Protein AF-D3VF94-F1 (afdb_monomer_lite)

Organism: Xenorhabdus nematophila (strain ATCC 19061 / DSM 3370 / CCUG 14189 / LMG 1036 / NCIMB 9965 / AN6) (NCBI:txid406817)

Foldseek 3Di:
DADAQDWDWDKDWDQDPVRDIDIGDIDIDHPNDDDDLDDDPPADAFAAEWWKAALCCPPPVDPGGTDAFAEEDELVSFVNQCVCVVRRQQGMKIKAKEDPVDRRGAHAQWKKWKWKGKFAPVDGDIDIADIFGFHNDADPVRITIDMDGDGSVNQAPGAHDDVPGFIKMKMWMWIDDPHDIHIHDIRIYGYDHYDD

Radius of gyration: 20.37 Å; chains: 1; bounding box: 43×54×56 Å

pLDDT: mean 91.66, std 7.82, range [59.12, 98.5]

Secondary structure (DSSP, 8-state):
-PPTTSEEEE--EEE-TTS-EEEPPPEEEE---S---S--TTS---BPPPEEEETTTT-TT-S--EE-TTSEEEHHHHTTGGG-TTSTTEEEEEEEEE-SS-SSSBPTT-EEEEEEEEE-SS-EEEE-PPPEEPPSS--TTS-EEEEEEEEHHHHSS-PPBTTTBSEEEEEEEEEEETTEEEEBPPEEEEEE----

Sequence (196 aa):
MFEYGKLSTFSYLVILLSGTVEVSYSIQLTYMGGVIYEPDPKVKRDYDPCIVYTSLYLNPEVETHYIPQVTTISYDSIKNYLFNTARPNTGLFVVILGSNDSKTNVPLGSKVTLTVYVESENKNFKYSPKPQKMPTTLDNDGYAKAVFHIDYDILVNVKDYPNRGSGNIWFDYEVSIEKEIKYGKIWTGYISTVPE

Structure (mmCIF, N/CA/C/O backbone):
data_AF-D3VF94-F1
#
_entry.id   AF-D3VF94-F1
#
loop_
_atom_site.group_PDB
_atom_site.id
_atom_site.type_symbol
_atom_site.label_atom_id
_atom_site.label_alt_id
_atom_site.label_comp_id
_atom_site.label_asym_id
_atom_site.label_entity_id
_atom_site.label_seq_id
_atom_site.pdbx_PDB_ins_code
_atom_site.Cartn_x
_atom_site.Cartn_y
_atom_site.Cartn_z
_atom_site.occupancy
_atom_site.B_is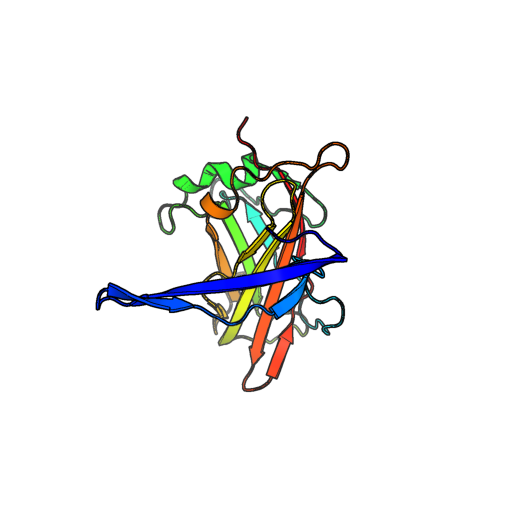o_or_equiv
_atom_site.auth_seq_id
_atom_site.auth_comp_id
_atom_site.auth_asym_id
_atom_site.auth_atom_id
_atom_site.pdbx_PDB_model_num
ATOM 1 N N . MET A 1 1 ? 4.154 -14.791 -25.438 1.00 63.44 1 MET A N 1
ATOM 2 C CA . MET A 1 1 ? 3.470 -13.603 -24.884 1.00 63.44 1 MET A CA 1
ATOM 3 C C . MET A 1 1 ? 2.504 -13.111 -25.951 1.00 63.44 1 MET A C 1
ATOM 5 O O . MET A 1 1 ? 2.905 -13.108 -27.107 1.00 63.44 1 MET A O 1
ATOM 9 N N . PHE A 1 2 ? 1.247 -12.820 -25.612 1.00 82.12 2 PHE A N 1
ATOM 10 C CA . PHE A 1 2 ? 0.234 -12.420 -26.598 1.00 82.12 2 PHE A CA 1
ATOM 11 C C . PHE A 1 2 ? 0.308 -10.924 -26.908 1.00 82.12 2 PHE A C 1
ATOM 13 O O . PHE A 1 2 ? 0.570 -10.126 -26.011 1.00 82.12 2 PHE A O 1
ATOM 20 N N . GLU A 1 3 ? 0.062 -10.547 -28.162 1.00 81.44 3 GLU A N 1
ATOM 21 C CA . GLU A 1 3 ? 0.058 -9.144 -28.588 1.00 81.44 3 GLU A CA 1
ATOM 22 C C . GLU A 1 3 ? -1.296 -8.479 -28.294 1.00 81.44 3 GLU A C 1
ATOM 24 O O . GLU A 1 3 ? -2.354 -9.050 -28.567 1.00 81.44 3 GLU A O 1
ATOM 29 N N . TYR A 1 4 ? -1.261 -7.263 -27.736 1.00 79.56 4 TYR A N 1
ATOM 30 C CA . TYR A 1 4 ? -2.465 -6.497 -27.401 1.00 79.56 4 TYR A CA 1
ATOM 31 C C . TYR A 1 4 ? -3.330 -6.249 -28.640 1.00 79.56 4 TYR A C 1
ATOM 33 O O . TYR A 1 4 ? -2.835 -5.814 -29.681 1.00 79.56 4 TYR A O 1
ATOM 41 N N . GLY A 1 5 ? -4.632 -6.511 -28.519 1.00 78.25 5 GLY A N 1
ATOM 42 C CA . GLY A 1 5 ? -5.615 -6.262 -29.572 1.00 78.25 5 GLY A CA 1
ATOM 43 C C . GLY A 1 5 ? -5.453 -7.150 -30.809 1.00 78.25 5 GLY A C 1
ATOM 44 O O . GLY A 1 5 ? -6.149 -6.932 -31.799 1.00 78.25 5 GLY A O 1
ATOM 45 N N . LYS A 1 6 ? -4.563 -8.152 -30.775 1.00 87.94 6 LYS A N 1
ATOM 46 C CA . LYS A 1 6 ? -4.353 -9.089 -31.881 1.00 87.94 6 LYS A CA 1
ATOM 47 C C . LYS A 1 6 ? -4.869 -10.480 -31.549 1.00 87.94 6 LYS A C 1
ATOM 49 O O . LYS A 1 6 ? -4.640 -11.020 -30.464 1.00 87.94 6 LYS A O 1
ATOM 54 N N . LEU A 1 7 ? -5.548 -11.066 -32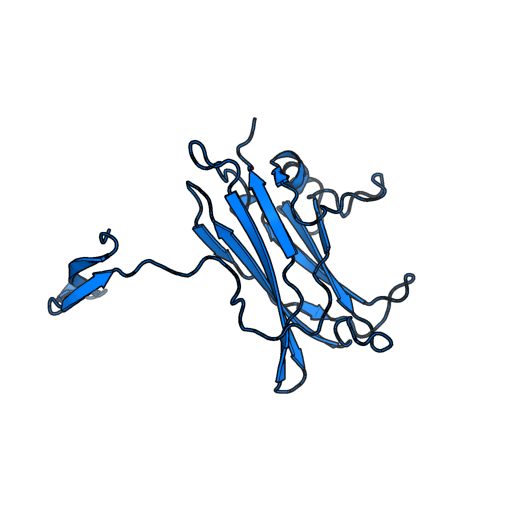.531 1.00 90.31 7 LEU A N 1
ATOM 55 C CA . LEU A 1 7 ? -6.017 -12.442 -32.470 1.00 90.31 7 LEU A CA 1
ATOM 56 C C . LEU A 1 7 ? -4.808 -13.381 -32.394 1.00 90.31 7 LEU A C 1
ATOM 58 O O . LEU A 1 7 ? -3.902 -13.314 -33.221 1.00 90.31 7 LEU A O 1
ATOM 62 N N . SER A 1 8 ? -4.800 -14.247 -31.392 1.00 91.25 8 SER A N 1
ATOM 63 C CA . SER A 1 8 ? -3.743 -15.209 -31.108 1.00 91.25 8 SER A CA 1
ATOM 64 C C . SER A 1 8 ? -4.334 -16.602 -30.925 1.00 91.25 8 SER A C 1
ATOM 66 O O . SER A 1 8 ? -5.479 -16.759 -30.502 1.00 91.25 8 SER A O 1
ATOM 68 N N . THR A 1 9 ? -3.538 -17.629 -31.217 1.00 93.75 9 THR A N 1
ATOM 69 C CA . THR A 1 9 ? -3.905 -19.020 -30.926 1.00 93.75 9 THR A CA 1
ATOM 70 C C . THR A 1 9 ? -3.268 -19.435 -29.607 1.00 93.75 9 THR A C 1
ATOM 72 O O . THR A 1 9 ? -2.058 -19.292 -29.435 1.00 93.75 9 THR A O 1
ATOM 75 N N . PHE A 1 10 ? -4.072 -19.941 -28.676 1.00 89.00 10 PHE A N 1
ATOM 76 C CA . PHE A 1 10 ? -3.611 -20.458 -27.392 1.00 89.00 10 PHE A CA 1
ATOM 77 C C . PHE A 1 10 ? -3.863 -21.955 -27.287 1.00 89.00 10 PHE A C 1
ATOM 79 O O . PHE A 1 10 ? -4.965 -22.431 -27.553 1.00 89.00 10 PHE A O 1
ATOM 86 N N . SER A 1 11 ? -2.842 -22.676 -26.842 1.00 93.00 11 SER A N 1
ATOM 87 C CA . SER A 1 11 ? -2.927 -24.060 -26.394 1.00 93.00 11 SER A CA 1
ATOM 88 C C . SER A 1 11 ? -1.900 -24.290 -25.292 1.00 93.00 11 SER A C 1
ATOM 90 O O . SER A 1 11 ? -0.878 -23.602 -25.237 1.00 93.00 11 SER A O 1
ATOM 92 N N . TYR A 1 12 ? -2.149 -25.273 -24.437 1.00 89.88 12 TYR A N 1
ATOM 93 C CA . TYR A 1 12 ? -1.238 -25.688 -23.378 1.00 89.88 12 TYR A CA 1
ATOM 94 C C . TYR A 1 12 ? -1.080 -27.209 -23.375 1.00 89.88 12 TYR A C 1
ATOM 96 O O . TYR A 1 12 ? -1.918 -27.934 -23.911 1.00 89.88 12 TYR A O 1
ATOM 104 N N . LEU A 1 13 ? 0.003 -27.687 -22.767 1.00 94.94 13 LEU A N 1
ATOM 105 C CA . LEU A 1 13 ? 0.189 -29.099 -22.457 1.00 94.94 13 LEU A CA 1
ATOM 106 C C . LEU A 1 13 ? 0.440 -29.261 -20.960 1.00 94.94 13 LEU A C 1
ATOM 108 O O . LEU A 1 13 ? 1.084 -28.413 -20.340 1.00 94.94 13 LEU A O 1
ATOM 112 N N . VAL A 1 14 ? -0.076 -30.340 -20.387 1.00 90.00 14 VAL A N 1
ATOM 113 C CA . VAL A 1 14 ? 0.120 -30.711 -18.986 1.00 90.00 14 VAL A CA 1
ATOM 114 C C . VAL A 1 14 ? 0.926 -32.000 -18.952 1.00 90.00 14 VAL A C 1
ATOM 116 O O . VAL A 1 14 ? 0.582 -32.963 -19.633 1.00 90.00 14 VAL A O 1
ATOM 119 N N . ILE A 1 15 ? 1.998 -32.013 -18.160 1.00 91.94 15 ILE A N 1
ATOM 120 C CA . ILE A 1 15 ? 2.781 -33.219 -17.884 1.00 91.94 15 ILE A CA 1
ATOM 121 C C . ILE A 1 15 ? 2.403 -33.693 -16.485 1.00 91.94 15 ILE A C 1
ATOM 123 O O . ILE A 1 15 ? 2.663 -33.005 -15.497 1.00 91.94 15 ILE A O 1
ATOM 127 N N . LEU A 1 16 ? 1.761 -34.854 -16.403 1.00 91.88 16 LEU A N 1
ATOM 128 C CA . LEU A 1 16 ? 1.391 -35.476 -15.136 1.00 91.88 16 LEU A CA 1
ATOM 129 C C . LEU A 1 16 ? 2.610 -36.156 -14.502 1.00 91.88 16 LEU A C 1
ATOM 131 O O . LEU A 1 16 ? 3.539 -36.569 -15.194 1.00 91.88 16 LEU A O 1
ATOM 135 N N . LEU A 1 17 ? 2.584 -36.350 -13.179 1.00 87.31 17 LEU A N 1
ATOM 136 C CA . LEU A 1 17 ? 3.640 -37.073 -12.449 1.00 87.31 17 LEU A CA 1
ATOM 137 C C . LEU A 1 17 ? 3.840 -38.514 -12.951 1.00 87.31 17 LEU A C 1
ATOM 139 O O . LEU A 1 17 ? 4.913 -39.083 -12.780 1.00 87.31 17 LEU A O 1
ATOM 143 N N . SER A 1 18 ? 2.826 -39.088 -13.601 1.00 90.75 18 SER A N 1
ATOM 144 C CA . SER A 1 18 ? 2.892 -40.383 -14.284 1.00 90.75 18 SER A CA 1
ATOM 145 C C . SER A 1 18 ? 3.720 -40.369 -15.578 1.00 90.75 18 SER A C 1
ATOM 147 O O . SER A 1 18 ? 3.904 -41.419 -16.185 1.00 90.75 18 SER A O 1
ATOM 149 N N . GLY A 1 19 ? 4.173 -39.200 -16.043 1.00 85.38 19 GLY A N 1
ATOM 150 C CA . GLY A 1 19 ? 4.824 -39.016 -17.343 1.00 85.38 19 GLY A CA 1
ATOM 151 C C . GLY A 1 19 ? 3.851 -38.909 -18.522 1.00 85.38 19 GLY A C 1
ATOM 152 O O . GLY A 1 19 ? 4.283 -38.807 -19.667 1.00 85.38 19 GLY A O 1
ATOM 153 N N . THR A 1 20 ? 2.539 -38.924 -18.271 1.00 94.38 20 THR A N 1
ATOM 154 C CA . THR A 1 20 ? 1.519 -38.699 -19.304 1.00 94.38 20 THR A CA 1
ATOM 155 C C . THR A 1 20 ? 1.499 -37.231 -19.723 1.00 94.38 20 THR A C 1
ATOM 157 O O . THR A 1 20 ? 1.532 -36.344 -18.870 1.00 94.38 20 THR A O 1
ATOM 160 N N . VAL A 1 21 ? 1.420 -36.988 -21.033 1.00 93.19 21 VAL A N 1
ATOM 161 C CA . VAL A 1 21 ? 1.279 -35.649 -21.614 1.00 93.19 21 VAL A CA 1
ATOM 162 C C . VAL A 1 21 ? -0.132 -35.494 -22.164 1.00 93.19 21 VAL A C 1
ATOM 164 O O . VAL A 1 21 ? -0.541 -36.255 -23.039 1.00 93.19 21 VAL A O 1
ATOM 167 N N . GLU A 1 22 ? -0.854 -34.490 -21.682 1.00 94.50 22 GLU A N 1
ATOM 168 C CA . GLU A 1 22 ? -2.165 -34.105 -22.204 1.00 94.50 22 GLU A CA 1
ATOM 169 C C . GLU A 1 22 ? -2.071 -32.745 -22.889 1.00 94.50 22 GLU A C 1
ATOM 171 O O . GLU A 1 22 ? -1.452 -31.822 -22.362 1.00 94.50 22 GLU A O 1
ATOM 176 N N . VAL A 1 23 ? -2.677 -32.615 -24.069 1.00 93.38 23 VAL A N 1
ATOM 177 C CA . VAL A 1 23 ? -2.622 -31.396 -24.886 1.00 93.38 23 VAL A CA 1
ATOM 178 C C . VAL A 1 23 ? -4.020 -30.798 -24.987 1.00 93.38 23 VAL A C 1
ATOM 180 O O . VAL A 1 23 ? -4.986 -31.507 -25.264 1.00 93.38 23 VAL A O 1
ATOM 183 N N . SER A 1 24 ? -4.137 -29.490 -24.768 1.00 93.44 24 SER A N 1
ATOM 184 C CA . SER A 1 24 ? -5.399 -28.775 -24.927 1.00 93.44 24 SER A CA 1
ATOM 185 C C . SER A 1 24 ? -5.762 -28.607 -26.402 1.00 93.44 24 SER A C 1
ATOM 187 O O . SER A 1 24 ? -4.895 -28.511 -27.271 1.00 93.44 24 SER A O 1
ATOM 189 N N . TYR A 1 25 ? -7.052 -28.438 -26.685 1.00 92.00 25 TYR A N 1
ATOM 190 C CA . TYR A 1 25 ? -7.465 -27.869 -27.965 1.00 92.00 25 TYR A CA 1
ATOM 191 C C . TYR A 1 25 ? -6.939 -26.438 -28.108 1.00 92.00 25 TYR A C 1
ATOM 193 O O . TYR A 1 25 ? -6.838 -25.696 -27.124 1.00 92.00 25 TYR A O 1
ATOM 201 N N . SER A 1 26 ? -6.605 -26.058 -29.340 1.00 92.94 26 SER A N 1
ATOM 202 C CA . SER A 1 26 ? -6.260 -24.681 -29.671 1.00 92.94 26 SER A CA 1
ATOM 203 C C . SER A 1 26 ? -7.518 -23.819 -29.682 1.00 92.94 26 SER A C 1
ATOM 205 O O . SER A 1 26 ? -8.471 -24.119 -30.399 1.00 92.94 26 SER A O 1
ATOM 207 N N . ILE A 1 27 ? -7.506 -22.730 -28.919 1.00 93.00 27 ILE A N 1
ATOM 208 C CA . ILE A 1 27 ? -8.562 -21.717 -28.943 1.00 93.00 27 ILE A CA 1
ATOM 209 C C . ILE A 1 27 ? -8.026 -20.411 -29.520 1.00 93.00 27 ILE A C 1
ATOM 211 O O . ILE A 1 27 ? -6.859 -20.061 -29.330 1.00 93.00 27 ILE A O 1
ATOM 215 N N . GLN A 1 28 ? -8.887 -19.682 -30.223 1.00 92.69 28 GLN A N 1
ATOM 216 C CA . GLN A 1 28 ? -8.590 -18.315 -30.628 1.00 92.69 28 GLN A CA 1
ATOM 217 C C . GLN A 1 28 ? -8.954 -17.368 -29.487 1.00 92.69 28 GLN A C 1
ATOM 219 O O . GLN A 1 28 ? -10.068 -17.414 -28.969 1.00 92.69 28 GLN A O 1
ATOM 224 N N . LEU A 1 29 ? -8.018 -16.508 -29.101 1.00 84.38 29 LEU A N 1
ATOM 225 C CA . LEU A 1 29 ? -8.257 -15.437 -28.141 1.00 84.38 29 LEU A CA 1
ATOM 226 C C . LEU A 1 29 ? -7.649 -14.137 -28.650 1.00 84.38 29 LEU A C 1
ATOM 228 O O . LEU A 1 29 ? -6.614 -14.144 -29.309 1.00 84.38 29 LEU A O 1
ATOM 232 N N . THR A 1 30 ? -8.274 -13.013 -28.327 1.00 84.00 30 THR A N 1
ATOM 233 C CA . THR A 1 30 ? -7.658 -11.695 -28.491 1.00 84.00 30 THR A CA 1
ATOM 234 C C . THR A 1 30 ? -7.226 -11.238 -27.114 1.00 84.00 30 THR A C 1
ATOM 236 O O . THR A 1 30 ? -8.054 -11.108 -26.212 1.00 84.00 30 THR A O 1
ATOM 239 N N . TYR A 1 31 ? -5.927 -11.022 -26.928 1.00 76.00 31 TYR A N 1
ATOM 240 C CA . TYR A 1 31 ? -5.432 -10.484 -25.670 1.00 76.00 31 TYR A CA 1
ATOM 241 C C . TYR A 1 31 ? -5.791 -9.001 -25.591 1.00 76.00 31 TYR A C 1
ATOM 243 O O . TYR A 1 31 ? -5.223 -8.171 -26.296 1.00 76.00 31 TYR A O 1
ATOM 251 N N . MET A 1 32 ? -6.756 -8.666 -24.740 1.00 75.50 32 MET A N 1
ATOM 252 C CA . MET A 1 32 ? -7.265 -7.298 -24.580 1.00 75.50 32 MET A CA 1
ATOM 253 C C . MET A 1 32 ? -6.489 -6.489 -23.532 1.00 75.50 32 MET A C 1
ATOM 255 O O . MET A 1 32 ? -6.972 -5.462 -23.065 1.00 75.50 32 MET A O 1
ATOM 259 N N . GLY A 1 33 ? -5.291 -6.946 -23.166 1.00 59.12 33 GLY A N 1
ATOM 260 C CA . GLY A 1 33 ? -4.546 -6.429 -22.023 1.00 59.12 33 GLY A CA 1
ATOM 261 C C . GLY A 1 33 ? -4.728 -7.293 -20.775 1.00 59.12 33 GLY A C 1
ATOM 262 O O . GLY A 1 33 ? -5.629 -8.128 -20.689 1.00 59.12 33 GLY A O 1
ATOM 263 N N . GLY A 1 34 ? -3.786 -7.137 -19.848 1.00 62.06 34 GLY A N 1
ATOM 264 C CA . GLY A 1 34 ? -3.744 -7.847 -18.576 1.00 62.06 34 GLY A CA 1
ATOM 265 C C . GLY A 1 34 ? -4.551 -7.129 -17.498 1.00 62.06 34 GLY A C 1
ATOM 266 O O . GLY A 1 34 ? -5.336 -6.231 -17.785 1.00 62.06 34 GLY A O 1
ATOM 267 N N . VAL A 1 35 ? -4.344 -7.552 -16.250 1.00 62.38 35 VAL A N 1
ATOM 268 C CA . VAL A 1 35 ? -4.913 -6.945 -15.037 1.00 62.38 35 VAL A CA 1
ATOM 269 C C . VAL A 1 35 ? -4.817 -5.416 -15.097 1.00 62.38 35 VAL A C 1
ATOM 271 O O . VAL A 1 35 ? -3.763 -4.876 -15.413 1.00 62.38 35 VAL A O 1
ATOM 274 N N . ILE A 1 36 ? -5.916 -4.729 -14.780 1.00 68.19 36 ILE A N 1
ATOM 275 C CA . ILE A 1 36 ? -5.922 -3.284 -14.538 1.00 68.19 36 ILE A CA 1
ATOM 276 C C . ILE A 1 36 ? -5.102 -3.044 -13.260 1.00 68.19 36 ILE A C 1
ATOM 278 O O . ILE A 1 36 ? -5.498 -3.491 -12.181 1.00 68.19 36 ILE A O 1
ATOM 282 N N . TYR A 1 37 ? -3.938 -2.399 -13.382 1.00 81.19 37 TYR A N 1
ATOM 283 C CA . TYR A 1 37 ? -3.035 -2.097 -12.261 1.00 81.19 37 TYR A CA 1
ATOM 284 C C . TYR A 1 37 ? -3.381 -0.764 -11.595 1.00 81.19 37 TYR A C 1
ATOM 286 O O . TYR A 1 37 ? -2.502 -0.034 -11.161 1.00 81.19 37 TYR A O 1
ATOM 294 N N . GLU A 1 38 ? -4.672 -0.466 -11.501 1.00 89.00 38 GLU A N 1
ATOM 295 C CA . GLU A 1 38 ? -5.211 0.699 -10.811 1.00 89.00 38 GLU A CA 1
ATOM 296 C C . GLU A 1 38 ? -6.487 0.299 -10.046 1.00 89.00 38 GLU A C 1
ATOM 298 O O . GLU A 1 38 ? -7.151 -0.686 -10.398 1.00 89.00 38 GLU A O 1
ATOM 303 N N . PRO A 1 39 ? -6.845 1.026 -8.978 1.00 92.56 39 PRO A N 1
ATOM 304 C CA . PRO A 1 39 ? -8.092 0.793 -8.254 1.00 92.56 39 PRO A CA 1
ATOM 305 C C . PRO A 1 39 ? -9.334 1.095 -9.108 1.00 92.56 39 PRO A C 1
ATOM 307 O O . PRO A 1 39 ? -9.326 2.027 -9.906 1.00 92.56 39 PRO A O 1
ATOM 310 N N . ASP A 1 40 ? -10.450 0.391 -8.875 1.00 91.12 40 ASP A N 1
ATOM 311 C CA . ASP A 1 40 ? -11.704 0.642 -9.608 1.00 91.12 40 ASP A CA 1
ATOM 312 C C . ASP 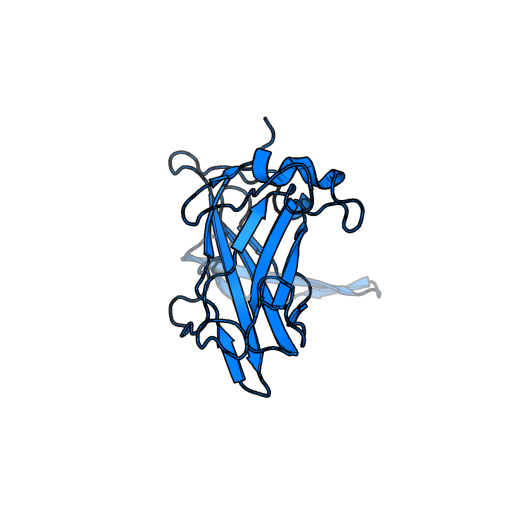A 1 40 ? -12.269 2.042 -9.279 1.00 91.12 40 ASP A C 1
ATOM 314 O O . ASP A 1 40 ? -12.698 2.284 -8.141 1.00 91.12 40 ASP A O 1
ATOM 318 N N . PRO A 1 41 ? -12.340 2.978 -10.242 1.00 89.00 41 PRO A N 1
ATOM 319 C CA . PRO A 1 41 ? -12.800 4.338 -9.978 1.00 89.00 41 PRO A CA 1
ATOM 320 C C . PRO A 1 41 ? -14.301 4.425 -9.656 1.00 89.00 41 PRO A C 1
ATOM 322 O O . PRO A 1 41 ? -14.746 5.434 -9.113 1.00 89.00 41 PRO A O 1
ATOM 325 N N . LYS A 1 42 ? -15.100 3.392 -9.958 1.00 90.75 42 LYS A N 1
ATOM 326 C CA . LYS A 1 42 ? -16.566 3.405 -9.791 1.00 90.75 42 LYS A CA 1
ATOM 327 C C . LYS A 1 42 ? -17.025 3.042 -8.381 1.00 90.75 42 LYS A C 1
ATOM 329 O O . LYS A 1 42 ? -18.192 3.239 -8.043 1.00 90.75 42 LYS A O 1
ATOM 334 N N . VAL A 1 43 ? -16.127 2.508 -7.558 1.00 93.00 43 VAL A N 1
ATOM 335 C CA . VAL A 1 43 ? -16.429 2.124 -6.179 1.00 93.00 43 VAL A CA 1
ATOM 336 C C . VAL A 1 43 ? -16.644 3.365 -5.306 1.00 93.00 43 VAL A C 1
ATOM 338 O O . VAL A 1 43 ? -15.831 4.295 -5.301 1.00 93.00 43 VAL A O 1
ATOM 341 N N . LYS A 1 44 ? -17.735 3.367 -4.530 1.00 95.06 44 LYS A N 1
ATOM 342 C CA . LYS A 1 44 ? -18.010 4.404 -3.530 1.00 95.06 44 LYS A CA 1
ATOM 343 C C . LYS A 1 44 ? -17.042 4.268 -2.352 1.00 95.06 44 LYS A C 1
ATOM 345 O O . LYS A 1 44 ? -16.891 3.184 -1.794 1.00 95.06 44 LYS A O 1
ATOM 350 N N . ARG A 1 45 ? -16.418 5.382 -1.966 1.00 96.12 45 ARG A N 1
ATOM 351 C CA . ARG A 1 45 ? -15.366 5.442 -0.943 1.00 96.12 45 ARG A CA 1
ATOM 352 C C . ARG A 1 45 ? -15.794 6.354 0.194 1.00 96.12 45 ARG A C 1
ATOM 354 O O . ARG A 1 45 ? -15.913 7.563 0.009 1.00 96.12 45 ARG A O 1
ATOM 361 N N . ASP A 1 46 ? -16.072 5.747 1.340 1.00 94.00 46 ASP A N 1
ATOM 362 C CA . ASP A 1 46 ? -16.647 6.420 2.505 1.00 94.00 46 ASP A CA 1
ATOM 363 C C . ASP A 1 46 ? -15.569 6.883 3.497 1.00 94.00 46 ASP A C 1
ATOM 365 O O . ASP A 1 46 ? -15.768 7.879 4.192 1.00 94.00 46 ASP A O 1
ATOM 369 N N . TYR A 1 47 ? -14.427 6.189 3.540 1.00 97.12 47 TYR A N 1
ATOM 370 C CA . TYR A 1 47 ? -13.372 6.446 4.520 1.00 97.12 47 TYR A CA 1
ATOM 371 C C . TYR A 1 47 ? -12.225 7.287 3.960 1.00 97.12 47 TYR A C 1
ATOM 373 O O . TYR A 1 47 ? -12.003 7.352 2.751 1.00 97.12 47 TYR A O 1
ATOM 381 N N . ASP A 1 48 ? -11.484 7.941 4.843 1.00 97.69 48 ASP A N 1
ATOM 382 C CA . ASP A 1 48 ? -10.326 8.756 4.490 1.00 97.69 48 ASP A CA 1
ATOM 383 C C . ASP A 1 48 ? -9.169 7.921 3.928 1.00 97.69 48 ASP A C 1
ATOM 385 O O . ASP A 1 48 ? -9.103 6.713 4.161 1.00 97.69 48 ASP A O 1
ATOM 389 N N . PRO A 1 49 ? -8.267 8.511 3.126 1.00 97.44 49 PRO A N 1
ATOM 390 C CA . PRO A 1 49 ? -7.165 7.748 2.562 1.00 97.44 49 PRO A CA 1
ATOM 391 C C . PRO A 1 49 ? -6.234 7.238 3.661 1.00 97.44 49 PRO A C 1
ATOM 393 O O . PRO A 1 49 ? -6.133 7.823 4.741 1.00 97.44 49 PRO A O 1
ATOM 396 N N . CYS A 1 50 ? -5.523 6.149 3.376 1.00 97.81 50 CYS A N 1
ATOM 397 C CA . CYS A 1 50 ? -4.435 5.718 4.242 1.00 97.81 50 CYS A CA 1
ATOM 398 C C . CYS A 1 50 ? -3.304 6.759 4.259 1.00 97.81 50 CYS A C 1
ATOM 400 O O . CYS A 1 50 ? -3.150 7.556 3.331 1.00 97.81 50 CYS A O 1
ATOM 402 N N . ILE A 1 51 ? -2.470 6.704 5.292 1.00 97.38 51 ILE A N 1
ATOM 403 C CA . ILE A 1 51 ? -1.248 7.494 5.418 1.00 97.38 51 ILE A CA 1
ATOM 404 C C . ILE A 1 51 ? -0.071 6.585 5.076 1.00 97.38 51 ILE A C 1
ATOM 406 O O . ILE A 1 51 ? 0.064 5.502 5.645 1.00 97.38 51 ILE A O 1
ATOM 410 N N . VAL A 1 52 ? 0.774 7.012 4.143 1.00 98.00 52 VAL A N 1
ATOM 411 C CA . VAL A 1 52 ? 1.967 6.267 3.729 1.00 98.00 52 VAL A CA 1
ATOM 412 C C . VAL A 1 52 ? 3.180 6.879 4.412 1.00 98.00 52 VAL A C 1
ATOM 414 O O . VAL A 1 52 ? 3.335 8.096 4.409 1.00 98.00 52 VAL A O 1
ATOM 417 N N . TYR A 1 53 ? 4.043 6.049 4.983 1.00 96.62 53 TYR A N 1
ATOM 418 C CA . TYR A 1 53 ? 5.299 6.450 5.607 1.00 96.62 53 TYR A CA 1
ATOM 419 C C . TYR A 1 53 ? 6.470 5.699 4.983 1.00 96.62 53 TYR A C 1
ATOM 421 O O . TYR A 1 53 ? 6.334 4.555 4.538 1.00 96.62 53 TYR A O 1
ATOM 429 N N . THR A 1 54 ? 7.637 6.339 5.006 1.00 96.19 54 THR A N 1
ATOM 430 C CA . THR A 1 54 ? 8.904 5.712 4.621 1.00 96.19 54 THR A CA 1
ATOM 431 C C . THR A 1 54 ? 9.270 4.554 5.555 1.00 96.19 54 THR A C 1
ATOM 433 O O . THR A 1 54 ? 8.705 4.370 6.637 1.00 96.19 54 THR A O 1
ATOM 436 N N . SER A 1 55 ? 10.305 3.812 5.172 1.00 94.94 55 SER A N 1
ATOM 437 C CA . SER A 1 55 ? 10.972 2.792 5.992 1.00 94.94 55 SER A CA 1
ATOM 438 C C . SER A 1 55 ? 11.470 3.283 7.365 1.00 94.94 55 SER A C 1
ATOM 440 O O . SER A 1 55 ? 11.819 2.450 8.196 1.00 94.94 55 SER A O 1
ATOM 442 N N . LEU A 1 56 ? 11.468 4.596 7.636 1.00 93.12 56 LEU A N 1
ATOM 443 C CA . LEU A 1 56 ? 11.881 5.207 8.906 1.00 93.12 56 LEU A CA 1
ATOM 444 C C . LEU A 1 56 ? 10.722 5.475 9.885 1.00 93.12 56 LEU A C 1
ATOM 446 O O . LEU A 1 56 ? 10.955 6.091 10.919 1.00 93.12 56 LEU A O 1
ATOM 450 N N . TYR A 1 57 ? 9.493 5.027 9.601 1.00 89.75 57 TYR A N 1
ATOM 451 C CA . TYR A 1 57 ? 8.310 5.241 10.457 1.00 89.75 57 TYR A CA 1
ATOM 452 C C . TYR A 1 57 ? 8.520 4.913 11.948 1.00 89.75 57 TYR A C 1
ATOM 454 O O . TYR A 1 57 ? 7.984 5.603 12.807 1.00 89.75 57 TYR A O 1
ATOM 462 N N . LEU A 1 58 ? 9.283 3.859 12.260 1.00 85.56 58 LEU A N 1
ATOM 463 C CA . LEU A 1 58 ? 9.530 3.416 13.638 1.00 85.56 58 LEU A CA 1
ATOM 464 C C . LEU A 1 58 ? 10.786 4.036 14.273 1.00 85.56 58 LEU A C 1
ATOM 466 O O . LEU A 1 58 ? 11.121 3.674 15.401 1.00 85.56 58 LEU A O 1
ATOM 470 N N . ASN A 1 59 ? 11.506 4.917 13.571 1.00 82.44 59 ASN A N 1
ATOM 471 C CA . ASN A 1 59 ? 12.706 5.546 14.114 1.00 82.44 59 ASN A CA 1
ATOM 472 C C . ASN A 1 59 ? 12.314 6.696 15.068 1.00 82.44 59 ASN A C 1
ATOM 474 O O . ASN A 1 59 ? 11.790 7.703 14.595 1.00 82.44 59 ASN A O 1
ATOM 478 N N . PRO A 1 60 ? 12.595 6.592 16.383 1.00 74.38 60 PRO A N 1
ATOM 479 C CA . PRO A 1 60 ? 12.220 7.616 17.360 1.00 74.38 60 PRO A CA 1
ATOM 480 C C . PRO A 1 60 ? 12.980 8.938 17.192 1.00 74.38 60 PRO A C 1
ATOM 482 O O . PRO A 1 60 ? 12.544 9.957 17.719 1.00 74.38 60 PRO A O 1
ATOM 485 N N . GLU A 1 61 ? 14.111 8.936 16.483 1.00 80.25 61 GLU A N 1
ATOM 486 C CA . GLU A 1 61 ? 14.897 10.144 16.214 1.00 80.25 61 GLU A CA 1
ATOM 487 C C . GLU A 1 61 ? 14.301 10.992 15.093 1.00 80.25 61 GLU A C 1
ATOM 489 O O . GLU A 1 61 ? 14.789 12.094 14.837 1.00 80.25 61 GLU A O 1
ATOM 494 N N . VAL A 1 62 ? 13.263 10.495 14.411 1.00 73.56 62 VAL A N 1
ATOM 495 C CA . VAL A 1 62 ? 12.677 11.209 13.290 1.00 73.56 62 VAL A CA 1
ATOM 496 C C . VAL A 1 62 ? 11.209 11.502 13.520 1.00 73.56 62 VAL A C 1
ATOM 498 O O . VAL A 1 62 ? 10.376 10.608 13.610 1.00 73.56 62 VAL A O 1
ATOM 501 N N . GLU A 1 63 ? 10.912 12.798 13.566 1.00 64.62 63 GLU A N 1
ATOM 502 C CA . GLU A 1 63 ? 9.625 13.337 13.982 1.00 64.62 63 GLU A CA 1
ATOM 503 C C . GLU A 1 63 ? 8.464 12.862 13.096 1.00 64.62 63 GLU A C 1
ATOM 505 O O . GLU A 1 63 ? 7.472 12.379 13.626 1.00 64.62 63 GLU A O 1
ATOM 510 N N . THR A 1 64 ? 8.582 12.917 11.762 1.00 65.12 64 THR A N 1
ATOM 511 C CA . THR A 1 64 ? 7.668 12.229 10.828 1.00 65.12 64 THR A CA 1
ATOM 512 C C . THR A 1 64 ? 8.275 12.121 9.424 1.00 65.12 64 THR A C 1
ATOM 514 O O . THR A 1 64 ? 8.854 13.071 8.910 1.00 65.12 64 THR A O 1
ATOM 517 N N . HIS A 1 65 ? 8.074 10.985 8.751 1.00 79.12 65 HIS A N 1
ATOM 518 C CA . HIS A 1 65 ? 8.396 10.805 7.325 1.00 79.12 65 HIS A CA 1
ATOM 519 C C . HIS A 1 65 ? 7.183 10.317 6.531 1.00 79.12 65 HIS A C 1
ATOM 521 O O . HIS A 1 65 ? 7.254 9.323 5.800 1.00 79.12 65 HIS A O 1
ATOM 527 N N . TYR A 1 66 ? 6.027 10.948 6.733 1.00 91.94 66 TYR A N 1
ATOM 528 C CA . TYR A 1 66 ? 4.886 10.622 5.888 1.00 91.94 66 TYR A CA 1
ATOM 529 C C . TYR A 1 66 ? 5.159 11.103 4.458 1.00 91.94 66 TYR A C 1
ATOM 531 O O . TYR A 1 66 ? 5.809 12.124 4.237 1.00 91.94 66 TYR A O 1
ATOM 539 N N . ILE A 1 67 ? 4.662 10.349 3.490 1.00 96.00 67 ILE A N 1
ATOM 540 C CA . ILE A 1 67 ? 4.773 10.645 2.070 1.00 96.00 67 ILE A CA 1
ATOM 541 C C . ILE A 1 67 ? 3.438 11.275 1.646 1.00 96.00 67 ILE A C 1
ATOM 543 O O . ILE A 1 67 ? 2.394 10.616 1.744 1.00 96.00 67 ILE A O 1
ATOM 547 N N . PRO A 1 68 ? 3.416 12.550 1.216 1.00 96.00 68 PRO A N 1
ATOM 548 C CA . PRO A 1 68 ? 2.194 13.180 0.732 1.00 96.00 68 PRO A CA 1
ATOM 549 C C . PRO A 1 68 ? 1.688 12.517 -0.553 1.00 96.00 68 PRO A C 1
ATOM 551 O O . PRO A 1 68 ? 2.468 11.984 -1.342 1.00 96.00 68 PRO A O 1
ATOM 554 N N . GLN A 1 69 ? 0.380 12.589 -0.803 1.00 97.00 69 GLN A N 1
ATOM 555 C CA . GLN A 1 69 ? -0.169 12.148 -2.088 1.00 97.00 69 GLN A CA 1
ATOM 556 C C . GLN A 1 69 ? 0.427 12.949 -3.250 1.00 97.00 69 GLN A C 1
ATOM 558 O O . GLN A 1 69 ? 0.813 14.106 -3.088 1.00 97.00 69 GLN A O 1
ATOM 563 N N . VAL A 1 70 ? 0.444 12.341 -4.437 1.00 96.31 70 VAL A N 1
ATOM 564 C CA . VAL A 1 70 ? 0.943 12.947 -5.684 1.00 96.31 70 VAL A CA 1
ATOM 565 C C . VAL A 1 70 ? 2.439 13.300 -5.606 1.00 96.31 70 VAL A C 1
ATOM 567 O O . VAL A 1 70 ? 2.939 14.126 -6.365 1.00 96.31 70 VAL A O 1
ATOM 570 N N . THR A 1 71 ? 3.178 12.653 -4.701 1.00 96.25 71 THR A N 1
ATOM 571 C CA . THR A 1 71 ? 4.643 12.736 -4.622 1.00 96.25 71 THR A CA 1
ATOM 572 C C . THR A 1 71 ? 5.282 11.400 -4.983 1.00 96.25 71 THR A C 1
ATOM 574 O O . THR A 1 71 ? 4.598 10.377 -5.093 1.00 96.25 71 THR A O 1
ATOM 577 N N . THR A 1 72 ? 6.594 11.416 -5.216 1.00 96.31 72 THR A N 1
ATOM 578 C CA . THR A 1 72 ? 7.353 10.233 -5.625 1.00 96.31 72 THR A CA 1
ATOM 579 C C . THR A 1 72 ? 7.891 9.475 -4.418 1.00 96.31 72 THR A C 1
ATOM 581 O O . THR A 1 72 ? 8.644 10.017 -3.613 1.00 96.31 72 THR A O 1
ATOM 584 N N . ILE A 1 73 ? 7.573 8.185 -4.346 1.00 97.62 73 ILE A N 1
ATOM 585 C CA . ILE A 1 73 ? 8.258 7.213 -3.500 1.00 97.62 73 ILE A CA 1
ATOM 586 C C . ILE A 1 73 ? 9.594 6.879 -4.163 1.00 97.62 73 ILE A C 1
ATOM 588 O O . ILE A 1 73 ? 9.643 6.159 -5.163 1.00 97.62 73 ILE A O 1
ATOM 592 N N . SER A 1 74 ? 10.665 7.443 -3.611 1.00 96.81 74 SER A N 1
ATOM 593 C CA . SER A 1 74 ? 12.039 7.261 -4.083 1.00 96.81 74 SER A CA 1
ATOM 594 C C . SER A 1 74 ? 12.723 6.043 -3.446 1.00 96.81 74 SER A C 1
ATOM 596 O O . SER A 1 74 ? 12.230 5.483 -2.462 1.00 96.81 74 SER A O 1
ATOM 598 N N . TYR A 1 75 ? 13.912 5.667 -3.931 1.00 97.25 75 TYR A N 1
ATOM 599 C CA . TYR A 1 75 ? 14.754 4.675 -3.246 1.00 97.25 75 TYR A CA 1
ATOM 600 C C . TYR A 1 75 ? 15.046 5.067 -1.781 1.00 97.25 75 TYR A C 1
ATOM 602 O O . TYR A 1 75 ? 14.960 4.231 -0.879 1.00 97.25 75 TYR A O 1
ATOM 610 N N . ASP A 1 76 ? 15.267 6.357 -1.511 1.00 95.06 76 ASP A N 1
ATOM 611 C CA . ASP A 1 76 ? 15.467 6.896 -0.158 1.00 95.06 76 ASP A CA 1
ATOM 612 C C . ASP A 1 76 ? 14.288 6.657 0.784 1.00 95.06 76 ASP A C 1
ATOM 614 O O . ASP A 1 76 ? 14.477 6.482 1.989 1.00 95.06 76 ASP A O 1
ATOM 618 N N . SER A 1 77 ? 13.078 6.578 0.231 1.00 95.62 77 SER A N 1
ATOM 619 C CA . SER A 1 77 ? 11.877 6.269 1.005 1.00 95.62 77 SER A CA 1
ATOM 620 C C . SER A 1 77 ? 11.905 4.838 1.553 1.00 95.62 77 SER A C 1
ATOM 622 O O . SER A 1 77 ? 11.335 4.570 2.611 1.00 95.62 77 SER A O 1
ATOM 624 N N . ILE A 1 78 ? 12.588 3.908 0.876 1.00 96.00 78 ILE A N 1
ATOM 625 C CA . ILE A 1 78 ? 12.512 2.470 1.173 1.00 96.00 78 ILE A CA 1
ATOM 626 C C . ILE A 1 78 ? 13.823 1.860 1.688 1.00 96.00 78 ILE A C 1
ATOM 628 O O . ILE A 1 78 ? 13.788 0.777 2.267 1.00 96.00 78 ILE A O 1
ATOM 632 N N . LYS A 1 79 ? 14.971 2.530 1.512 1.00 94.56 79 LYS A N 1
ATOM 633 C CA . LYS A 1 79 ? 16.312 1.959 1.761 1.00 94.56 79 LYS A CA 1
ATOM 634 C C . LYS A 1 79 ? 16.637 1.638 3.224 1.00 94.56 79 LYS A C 1
ATOM 636 O O . LYS A 1 79 ? 17.550 0.865 3.491 1.00 94.56 79 LYS A O 1
ATOM 641 N N . ASN A 1 80 ? 15.890 2.192 4.178 1.00 92.62 80 ASN A N 1
ATOM 642 C CA . ASN A 1 80 ? 16.146 2.049 5.616 1.00 92.62 80 ASN A CA 1
ATOM 643 C C . ASN A 1 80 ? 15.424 0.840 6.244 1.00 92.62 80 ASN A C 1
ATOM 645 O O . ASN A 1 80 ? 15.285 0.747 7.462 1.00 92.62 80 ASN A O 1
ATOM 649 N N . TYR A 1 81 ? 14.984 -0.117 5.424 1.00 91.44 81 TYR A N 1
ATOM 650 C CA . TYR A 1 81 ? 14.194 -1.281 5.839 1.00 91.44 81 TYR A CA 1
ATOM 651 C C . TYR A 1 81 ? 14.877 -2.196 6.870 1.00 91.44 81 TYR A C 1
ATOM 653 O O . TYR A 1 81 ? 14.189 -2.914 7.599 1.00 91.44 81 TYR A O 1
ATOM 661 N N . LEU A 1 82 ? 16.213 -2.178 6.953 1.00 88.88 82 LEU A N 1
ATOM 662 C CA . LEU A 1 82 ? 16.988 -2.962 7.922 1.00 88.88 82 LEU A CA 1
ATOM 663 C C . LEU A 1 82 ? 16.925 -2.401 9.350 1.00 88.88 82 LEU A C 1
ATOM 665 O O . LEU A 1 82 ? 17.144 -3.153 10.297 1.00 88.88 82 LEU A O 1
ATOM 669 N N . PHE A 1 83 ? 16.579 -1.122 9.531 1.00 86.38 83 PHE A N 1
ATOM 670 C CA . PHE A 1 83 ? 16.400 -0.540 10.867 1.00 86.38 83 PHE A CA 1
ATOM 671 C C . PHE A 1 83 ? 15.135 -1.056 11.576 1.00 86.38 83 PHE A C 1
ATOM 673 O O . PHE A 1 83 ? 15.008 -0.944 12.794 1.00 86.38 83 PHE A O 1
ATOM 680 N N . ASN A 1 84 ? 14.213 -1.681 10.838 1.00 85.69 84 ASN A N 1
ATOM 681 C CA . ASN A 1 84 ? 12.953 -2.200 11.360 1.00 85.69 84 ASN A CA 1
ATOM 682 C C . ASN A 1 84 ? 13.135 -3.579 12.019 1.00 85.69 84 ASN A C 1
ATOM 684 O O . ASN A 1 84 ? 12.724 -4.597 11.474 1.00 85.69 84 ASN A O 1
ATOM 688 N N . THR A 1 85 ? 13.726 -3.633 13.213 1.00 84.69 85 THR A N 1
ATOM 689 C CA . THR A 1 85 ? 14.129 -4.893 13.879 1.00 84.69 85 THR A CA 1
ATOM 690 C C . THR A 1 85 ? 12.985 -5.878 14.151 1.00 84.69 85 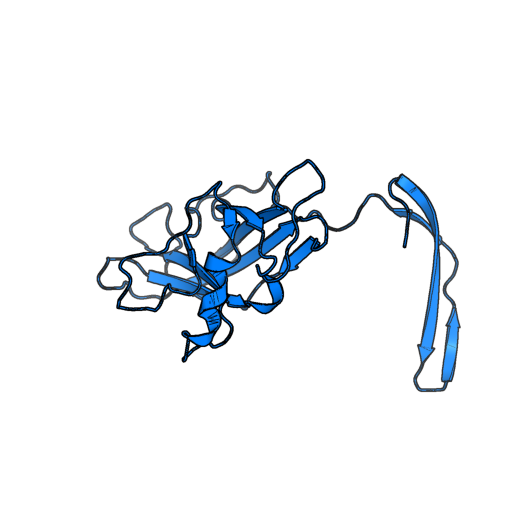THR A C 1
ATOM 692 O O . THR A 1 85 ? 13.172 -7.086 14.023 1.00 84.69 85 THR A O 1
ATOM 695 N N . ALA A 1 86 ? 11.784 -5.396 14.486 1.00 84.69 86 ALA A N 1
ATOM 696 C CA . ALA A 1 86 ? 10.618 -6.252 14.740 1.00 84.69 86 ALA A CA 1
ATOM 697 C C . ALA A 1 86 ? 9.973 -6.808 13.453 1.00 84.69 86 ALA A C 1
ATOM 699 O O . ALA A 1 86 ? 9.275 -7.825 13.484 1.00 84.69 86 ALA A O 1
ATOM 700 N N . ARG A 1 87 ? 10.171 -6.118 12.325 1.00 83.19 87 ARG A N 1
ATOM 701 C CA . ARG A 1 87 ? 9.632 -6.453 10.999 1.00 83.19 87 ARG A CA 1
ATOM 702 C C . ARG A 1 87 ? 10.688 -6.116 9.942 1.00 83.19 87 ARG A C 1
ATOM 704 O O . ARG A 1 87 ? 10.508 -5.144 9.194 1.00 83.19 87 ARG A O 1
ATOM 711 N N . PRO A 1 88 ? 11.793 -6.886 9.911 1.00 83.50 88 PRO A N 1
ATOM 712 C CA . PRO A 1 88 ? 12.857 -6.649 8.949 1.00 83.50 88 PRO A CA 1
ATOM 713 C C . PRO A 1 88 ? 12.270 -6.752 7.545 1.00 83.50 88 PRO A C 1
ATOM 715 O O . PRO A 1 88 ? 11.323 -7.510 7.334 1.00 83.50 88 PRO A O 1
ATOM 718 N N . ASN A 1 89 ? 12.823 -5.986 6.605 1.00 93.44 89 ASN A N 1
ATOM 719 C CA . ASN A 1 89 ? 12.337 -5.883 5.224 1.00 93.44 89 ASN A CA 1
ATOM 720 C C . ASN A 1 89 ? 11.120 -4.969 5.002 1.00 93.44 89 ASN A C 1
ATOM 722 O O . ASN A 1 89 ? 10.621 -4.911 3.887 1.00 93.44 89 ASN A O 1
ATOM 726 N N . THR A 1 90 ? 10.653 -4.203 5.996 1.00 95.62 90 THR A N 1
ATOM 727 C CA . THR A 1 90 ? 9.583 -3.214 5.750 1.00 95.62 90 THR A CA 1
ATOM 728 C C . THR A 1 90 ? 10.136 -1.994 5.003 1.00 95.62 90 THR A C 1
ATOM 730 O O . THR A 1 90 ? 10.880 -1.204 5.584 1.00 95.62 90 THR A O 1
ATOM 733 N N . GLY A 1 91 ? 9.761 -1.828 3.731 1.00 95.88 91 GLY A N 1
ATOM 734 C CA . GLY A 1 91 ? 10.137 -0.682 2.896 1.00 95.88 91 GLY A CA 1
ATOM 735 C C . GLY A 1 91 ? 9.197 0.517 3.048 1.00 95.88 91 GLY A C 1
ATOM 736 O O . GLY A 1 91 ? 9.655 1.655 3.041 1.00 95.88 91 GLY A O 1
ATOM 737 N N . LEU A 1 92 ? 7.896 0.276 3.236 1.00 97.19 92 LEU A N 1
ATOM 738 C CA . LEU A 1 92 ? 6.906 1.312 3.551 1.00 97.19 92 LEU A CA 1
ATOM 739 C C . LEU A 1 92 ? 5.958 0.836 4.645 1.00 97.19 92 LEU A C 1
ATOM 741 O O . LEU A 1 92 ? 5.620 -0.350 4.723 1.00 97.19 92 LEU A O 1
ATOM 745 N N . PHE A 1 93 ? 5.468 1.789 5.431 1.00 96.56 93 PHE A N 1
ATOM 746 C CA . PHE A 1 93 ? 4.379 1.571 6.374 1.00 96.56 93 PHE A CA 1
ATOM 747 C C . PHE A 1 93 ? 3.132 2.279 5.868 1.00 96.56 93 PHE A C 1
ATOM 749 O O . PHE A 1 93 ? 3.179 3.450 5.501 1.00 96.56 93 PHE A O 1
ATOM 756 N N . VAL A 1 94 ? 2.008 1.573 5.862 1.00 97.88 94 VAL A N 1
ATOM 757 C CA . VAL A 1 94 ? 0.716 2.138 5.467 1.00 97.88 94 VAL A CA 1
ATOM 758 C C . VAL A 1 94 ? -0.211 2.074 6.666 1.00 97.88 94 VAL A C 1
ATOM 760 O O . VAL A 1 94 ? -0.507 0.994 7.176 1.00 97.88 94 VAL A O 1
ATOM 763 N N . VAL A 1 95 ? -0.641 3.238 7.137 1.00 97.19 95 VAL A N 1
ATOM 764 C CA . VAL A 1 95 ? -1.452 3.390 8.342 1.00 97.19 95 VAL A CA 1
ATOM 765 C C . VAL A 1 95 ? -2.861 3.798 7.954 1.00 97.19 95 VAL A C 1
ATOM 767 O O . VAL A 1 95 ? -3.070 4.766 7.228 1.00 97.19 95 VAL A O 1
ATOM 770 N N . ILE A 1 96 ? -3.840 3.063 8.465 1.00 98.06 96 ILE A N 1
ATOM 771 C CA . ILE A 1 96 ? -5.256 3.403 8.354 1.00 98.06 96 ILE A CA 1
ATOM 772 C C . ILE A 1 96 ? -5.760 3.733 9.752 1.00 98.06 96 ILE A C 1
ATOM 774 O O . ILE A 1 96 ? -5.534 2.969 10.696 1.00 98.06 96 ILE A O 1
ATOM 778 N N . LEU A 1 97 ? -6.416 4.886 9.878 1.00 97.31 97 LEU A N 1
ATOM 779 C CA . LEU A 1 97 ? -6.937 5.375 11.148 1.00 97.31 97 LEU A CA 1
ATOM 780 C C . LEU A 1 97 ? -8.353 4.858 11.386 1.00 97.31 97 LEU A C 1
ATOM 782 O O . LEU A 1 97 ? -9.213 4.899 10.502 1.00 97.31 97 LEU A O 1
ATOM 786 N N . GLY A 1 98 ? -8.595 4.417 12.614 1.00 96.88 98 GLY A N 1
ATOM 787 C CA . GLY A 1 98 ? -9.896 3.999 13.093 1.00 96.88 98 GLY A CA 1
ATOM 788 C C . GLY A 1 98 ? -10.391 4.845 14.256 1.00 96.88 98 GLY A C 1
ATOM 789 O O . GLY A 1 98 ? -9.616 5.281 15.103 1.00 96.88 98 GLY A O 1
ATOM 790 N N . SER A 1 99 ? -11.692 5.101 14.273 1.00 94.31 99 SER A N 1
ATOM 791 C CA . SER A 1 99 ? -12.406 5.772 15.360 1.00 94.31 99 SER A CA 1
ATOM 792 C C . SER A 1 99 ? -13.901 5.513 15.184 1.00 94.31 99 SER A C 1
ATOM 794 O O . SER A 1 99 ? -14.379 5.444 14.054 1.00 94.31 99 SER A O 1
ATOM 796 N N . ASN A 1 100 ? -14.639 5.371 16.287 1.00 88.56 100 ASN A N 1
ATOM 797 C CA . ASN A 1 100 ? -16.104 5.288 16.252 1.00 88.56 100 ASN A CA 1
ATOM 798 C C . ASN A 1 100 ? -16.772 6.672 16.334 1.00 88.56 100 ASN A C 1
ATOM 800 O O . ASN A 1 100 ? -17.959 6.790 16.037 1.00 88.56 100 ASN A O 1
ATOM 804 N N . ASP A 1 101 ? -16.013 7.707 16.700 1.00 86.31 101 ASP A N 1
ATOM 805 C CA . ASP A 1 101 ? -16.511 9.079 16.845 1.00 86.31 101 ASP A CA 1
ATOM 806 C C . ASP A 1 101 ? -16.405 9.874 15.531 1.00 86.31 101 ASP A C 1
ATOM 808 O O . ASP A 1 101 ? -17.026 10.926 15.372 1.00 86.31 101 ASP A O 1
ATOM 812 N N . SER A 1 102 ? -15.649 9.356 14.556 1.00 86.88 102 SER A N 1
ATOM 813 C CA . SER A 1 102 ? -15.521 9.917 13.209 1.00 86.88 102 SER A CA 1
ATOM 814 C C . SER A 1 102 ? -16.326 9.110 12.193 1.00 86.88 102 SER A C 1
ATOM 816 O O . SER A 1 102 ? -16.292 7.883 12.173 1.00 86.88 102 SER A O 1
ATOM 818 N N . LYS A 1 103 ? -17.017 9.813 11.287 1.00 87.62 103 LYS A N 1
ATOM 819 C CA . LYS A 1 103 ? -17.739 9.191 10.163 1.00 87.62 103 LYS A CA 1
ATOM 820 C C . LYS A 1 103 ? -16.829 8.812 8.994 1.00 87.62 103 LYS A C 1
ATOM 822 O O . LYS A 1 103 ? -17.259 8.043 8.140 1.00 87.62 103 LYS A O 1
ATOM 827 N N . THR A 1 104 ? -15.624 9.375 8.930 1.00 93.69 104 THR A N 1
ATOM 828 C CA . THR A 1 104 ? -14.672 9.167 7.829 1.00 93.69 104 THR A CA 1
ATOM 829 C C . THR A 1 104 ? -13.517 8.249 8.220 1.00 93.69 104 THR A C 1
ATOM 831 O O . THR A 1 104 ? -12.786 7.785 7.349 1.00 93.69 104 THR A O 1
ATOM 834 N N . ASN A 1 105 ? -13.382 7.911 9.503 1.00 96.00 105 ASN A N 1
ATOM 835 C CA . ASN A 1 105 ? -12.428 6.909 9.961 1.00 96.00 105 ASN A CA 1
ATOM 836 C C . ASN A 1 105 ? -13.058 5.519 9.935 1.00 96.00 105 ASN A C 1
ATOM 838 O O . ASN A 1 105 ? -14.277 5.343 9.975 1.00 96.00 105 ASN A O 1
ATOM 842 N N . VAL A 1 106 ? -12.195 4.513 9.899 1.00 96.62 106 VAL A N 1
ATOM 843 C CA . VAL A 1 106 ? -12.618 3.120 9.883 1.00 96.62 106 VAL A CA 1
ATOM 844 C C . VAL A 1 106 ? -13.180 2.711 11.258 1.00 96.62 106 VAL A C 1
ATOM 846 O O . VAL A 1 106 ? -12.537 2.957 12.280 1.00 96.62 106 VAL A O 1
ATOM 849 N N . PRO A 1 107 ? -14.346 2.046 11.333 1.00 95.75 107 PRO A N 1
ATOM 850 C CA . PRO A 1 107 ? -14.892 1.589 12.607 1.00 95.75 107 PRO A CA 1
ATOM 851 C C . PRO A 1 107 ? -13.963 0.615 13.330 1.00 95.75 107 PRO A C 1
ATOM 853 O O . PRO A 1 107 ? -13.309 -0.235 12.712 1.00 95.75 107 PRO A O 1
ATOM 856 N N . LEU A 1 108 ? -13.932 0.711 14.656 1.00 96.31 108 LEU A N 1
ATOM 857 C CA . LEU A 1 108 ? -13.091 -0.140 15.491 1.00 96.31 108 LEU A CA 1
ATOM 858 C C . LEU A 1 108 ? -13.480 -1.620 15.358 1.00 96.31 108 LEU A C 1
ATOM 860 O O . LEU A 1 108 ? -14.644 -1.966 15.164 1.00 96.31 108 LEU A O 1
ATOM 864 N N . GLY A 1 109 ? -12.500 -2.520 15.459 1.00 95.38 109 GLY A N 1
ATOM 865 C CA . GLY A 1 109 ? -12.725 -3.968 15.367 1.00 95.38 109 GLY A CA 1
ATOM 866 C C . GLY A 1 109 ? -13.023 -4.515 13.964 1.00 95.38 109 GLY A C 1
ATOM 867 O O . GLY A 1 109 ? -13.070 -5.740 13.808 1.00 95.38 109 GLY A O 1
ATOM 868 N N . SER A 1 110 ? -13.194 -3.654 12.958 1.00 95.81 110 SER A N 1
ATOM 869 C CA . SER A 1 110 ? -13.416 -4.051 11.564 1.00 95.81 110 SER A CA 1
ATOM 870 C C . SER A 1 110 ? -12.197 -4.754 10.957 1.00 95.81 110 SER A C 1
ATOM 872 O O . SER A 1 110 ? -11.061 -4.605 11.418 1.00 95.81 110 SER A O 1
ATOM 874 N N . LYS A 1 111 ? -12.423 -5.556 9.912 1.00 97.38 111 LYS A N 1
ATOM 875 C CA . LYS A 1 111 ? -11.337 -6.155 9.128 1.00 97.38 111 LYS A CA 1
ATOM 876 C C . LYS A 1 111 ? -10.978 -5.208 7.990 1.00 97.38 111 LYS A C 1
ATOM 878 O O . LYS A 1 111 ? -11.855 -4.820 7.228 1.00 97.38 111 LYS A O 1
ATOM 883 N N . VAL A 1 112 ? -9.697 -4.896 7.857 1.00 98.19 112 VAL A N 1
ATOM 884 C CA . VAL A 1 112 ? -9.154 -4.033 6.809 1.00 98.19 112 VAL A CA 1
ATOM 885 C C . VAL A 1 112 ? -8.264 -4.870 5.895 1.00 98.19 112 VAL A C 1
ATOM 887 O O . VAL A 1 112 ? -7.355 -5.558 6.370 1.00 98.19 112 VAL A O 1
ATOM 890 N N . THR A 1 113 ? -8.500 -4.808 4.587 1.00 98.38 113 THR A N 1
ATOM 891 C CA . THR A 1 113 ? -7.612 -5.403 3.579 1.00 98.38 113 THR A CA 1
ATOM 892 C C . THR A 1 113 ? -7.027 -4.282 2.734 1.00 98.38 113 THR A C 1
ATOM 894 O O . THR A 1 113 ? -7.762 -3.531 2.100 1.00 98.38 113 THR A O 1
ATOM 897 N N . LEU A 1 114 ? -5.700 -4.181 2.715 1.00 98.50 114 LEU A N 1
ATOM 898 C CA . LEU A 1 114 ? -4.971 -3.247 1.865 1.00 98.50 114 LEU A CA 1
ATOM 899 C C . LEU A 1 114 ? -4.600 -3.921 0.544 1.00 98.50 114 LEU A C 1
ATOM 901 O O . LEU A 1 114 ? -4.233 -5.096 0.505 1.00 98.50 114 LEU A O 1
ATOM 905 N N . THR A 1 115 ? -4.641 -3.147 -0.528 1.00 97.94 115 THR A N 1
ATOM 906 C CA . THR A 1 115 ? -4.147 -3.519 -1.843 1.00 97.94 115 THR A CA 1
ATOM 907 C C . THR A 1 115 ? -3.255 -2.412 -2.386 1.00 97.94 115 THR A C 1
ATOM 909 O O . THR A 1 115 ? -3.646 -1.250 -2.448 1.00 97.94 115 THR A O 1
ATOM 912 N N . VAL A 1 116 ? -2.057 -2.802 -2.802 1.00 97.69 116 VAL A N 1
ATOM 913 C CA . VAL A 1 116 ? -1.073 -1.959 -3.470 1.00 97.69 116 VAL A CA 1
ATOM 914 C C . VAL A 1 116 ? -1.095 -2.276 -4.955 1.00 97.69 116 VAL A C 1
ATOM 916 O O . VAL A 1 116 ? -1.008 -3.444 -5.344 1.00 97.69 116 VAL A O 1
ATOM 919 N N . TYR A 1 117 ? -1.180 -1.239 -5.772 1.00 97.25 117 TYR A N 1
ATOM 920 C CA . TYR A 1 117 ? -1.045 -1.332 -7.217 1.00 97.25 117 TYR A CA 1
ATOM 921 C C . TYR A 1 117 ? 0.205 -0.572 -7.632 1.00 97.25 117 TYR A C 1
ATOM 923 O O . TYR A 1 117 ? 0.406 0.552 -7.177 1.00 97.25 117 TYR A O 1
ATOM 931 N N . VAL A 1 118 ? 1.036 -1.181 -8.473 1.00 96.25 118 VAL A N 1
ATOM 932 C CA . VAL A 1 118 ? 2.204 -0.533 -9.076 1.00 96.25 118 VAL A CA 1
ATOM 933 C C . VAL A 1 118 ? 2.133 -0.732 -10.575 1.00 96.25 118 VAL A C 1
ATOM 935 O O . VAL A 1 118 ? 1.925 -1.855 -11.039 1.00 96.25 118 VAL A O 1
ATOM 938 N N . GLU A 1 119 ? 2.346 0.355 -11.304 1.00 94.62 119 GLU A N 1
ATOM 939 C CA . GLU A 1 119 ? 2.389 0.372 -12.758 1.00 94.62 119 GLU A CA 1
ATOM 940 C C . GLU A 1 119 ? 3.604 1.186 -13.223 1.00 94.62 119 GLU A C 1
ATOM 942 O O . GLU A 1 119 ? 3.677 2.401 -13.033 1.00 94.62 119 GLU A O 1
ATOM 947 N N . SER A 1 120 ? 4.589 0.519 -13.815 1.00 93.81 120 SER A N 1
ATOM 948 C CA . SER A 1 120 ? 5.837 1.130 -14.271 1.00 93.81 120 SER A CA 1
ATOM 949 C C . SER A 1 120 ? 6.384 0.432 -15.516 1.00 93.81 120 SER A C 1
ATOM 951 O O . SER A 1 120 ? 5.862 -0.594 -15.958 1.00 93.81 120 SER A O 1
ATOM 953 N N . GLU A 1 121 ? 7.495 0.945 -16.049 1.00 92.06 121 GLU A N 1
ATOM 954 C CA . GLU A 1 121 ? 8.174 0.364 -17.212 1.00 92.06 121 GLU A CA 1
ATOM 955 C C . GLU A 1 121 ? 8.472 -1.133 -17.047 1.00 92.06 121 GLU A C 1
ATOM 957 O O . GLU A 1 121 ? 8.298 -1.924 -17.971 1.00 92.06 121 GLU A O 1
ATOM 962 N N . ASN A 1 122 ? 8.932 -1.539 -15.861 1.00 91.69 122 ASN A N 1
ATOM 963 C CA . ASN A 1 122 ? 9.413 -2.898 -15.618 1.00 91.69 122 ASN A CA 1
ATOM 964 C C . ASN A 1 122 ? 8.622 -3.673 -14.558 1.00 91.69 122 ASN A C 1
ATOM 966 O O . ASN A 1 122 ? 8.843 -4.877 -14.417 1.00 91.69 122 ASN A O 1
ATOM 970 N N . LYS A 1 123 ? 7.743 -3.018 -13.793 1.00 92.00 123 LYS A N 1
ATOM 971 C CA . LYS A 1 123 ? 6.969 -3.646 -12.719 1.00 92.00 123 LYS A CA 1
ATOM 972 C C . LYS A 1 123 ? 5.504 -3.240 -12.822 1.00 92.00 123 LYS A C 1
ATOM 974 O O . LYS A 1 123 ? 5.163 -2.077 -12.677 1.00 92.00 123 LYS A O 1
ATOM 979 N N . ASN A 1 124 ? 4.648 -4.237 -13.032 1.00 90.38 124 ASN A N 1
ATOM 980 C CA . ASN A 1 124 ? 3.203 -4.072 -13.139 1.00 90.38 124 ASN A CA 1
ATOM 981 C C . ASN A 1 124 ? 2.535 -5.159 -12.304 1.00 90.38 124 ASN A C 1
ATOM 983 O O . ASN A 1 124 ? 2.566 -6.334 -12.680 1.00 90.38 124 ASN A O 1
ATOM 987 N N . PHE A 1 125 ? 2.032 -4.805 -11.124 1.00 89.69 125 PHE A N 1
ATOM 988 C CA . PHE A 1 125 ? 1.493 -5.792 -10.195 1.00 89.69 125 PHE A CA 1
ATOM 989 C C . PHE A 1 125 ? 0.427 -5.230 -9.260 1.00 89.69 125 PHE A C 1
ATOM 991 O O . PHE A 1 125 ? 0.334 -4.032 -8.999 1.00 89.69 125 PHE A O 1
ATOM 998 N N . LYS A 1 126 ? -0.350 -6.166 -8.712 1.00 93.56 126 LYS A N 1
ATOM 999 C CA . LYS A 1 126 ? -1.246 -5.969 -7.578 1.00 93.56 126 LYS A CA 1
ATOM 1000 C C . LYS A 1 126 ? -0.748 -6.841 -6.429 1.00 93.56 126 LYS A C 1
ATOM 1002 O O . LYS A 1 126 ? -0.542 -8.038 -6.620 1.00 93.56 126 LYS A O 1
ATOM 1007 N N . TYR A 1 127 ? -0.564 -6.258 -5.253 1.00 93.50 127 TYR A N 1
ATOM 1008 C CA . TYR A 1 127 ? -0.115 -6.953 -4.049 1.00 93.50 127 TYR A CA 1
ATOM 1009 C C . TYR A 1 127 ? -1.022 -6.616 -2.870 1.00 93.50 127 TYR A C 1
ATOM 1011 O O . TYR A 1 127 ? -1.325 -5.452 -2.632 1.00 93.50 127 TYR A O 1
ATOM 1019 N N . SER A 1 128 ? -1.419 -7.623 -2.098 1.00 95.81 128 SER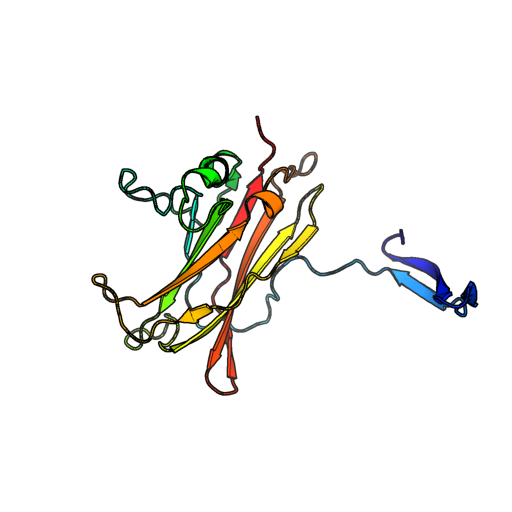 A N 1
ATOM 1020 C CA . SER A 1 128 ? -2.202 -7.425 -0.879 1.00 95.81 128 SER A CA 1
ATOM 1021 C C . SER A 1 128 ? -1.463 -8.067 0.295 1.00 95.81 128 SER A C 1
ATOM 1023 O O . SER A 1 128 ? -1.383 -9.299 0.344 1.00 95.81 128 SER A O 1
ATOM 1025 N N . PRO A 1 129 ? -0.914 -7.281 1.242 1.00 95.44 129 PRO A N 1
ATOM 1026 C CA . PRO A 1 129 ? -0.378 -7.838 2.478 1.00 95.44 129 PRO A CA 1
ATOM 1027 C C . PRO A 1 129 ? -1.494 -8.496 3.300 1.00 95.44 129 PRO A C 1
ATOM 1029 O O . PRO A 1 129 ? -2.689 -8.322 3.040 1.00 95.44 129 PRO A O 1
ATOM 1032 N N . LYS A 1 130 ? -1.108 -9.249 4.337 1.00 95.88 130 LYS A N 1
ATOM 1033 C CA . LYS A 1 130 ? -2.072 -9.903 5.230 1.00 95.88 130 LYS A CA 1
ATOM 1034 C C . LYS A 1 130 ? -3.086 -8.873 5.772 1.00 95.88 130 LYS A C 1
ATOM 1036 O O . LYS A 1 130 ? -2.656 -7.851 6.311 1.00 95.88 130 LYS A O 1
ATOM 1041 N N . PRO A 1 131 ? -4.404 -9.153 5.694 1.00 97.25 131 PRO A N 1
ATOM 1042 C CA . PRO A 1 131 ? -5.422 -8.288 6.276 1.00 97.25 131 PRO A CA 1
ATOM 1043 C C . PRO A 1 131 ? -5.181 -8.036 7.766 1.00 97.25 131 PRO A C 1
ATOM 1045 O O . PRO A 1 131 ? -4.772 -8.942 8.499 1.00 97.25 131 PRO A O 1
ATOM 1048 N N . GLN A 1 132 ? -5.486 -6.821 8.211 1.00 97.31 132 GLN A N 1
ATOM 1049 C CA . GLN A 1 132 ? -5.369 -6.403 9.604 1.00 97.31 132 GLN A CA 1
ATOM 1050 C C . GLN A 1 132 ? -6.751 -6.275 10.234 1.00 97.31 132 GLN A C 1
ATOM 1052 O O . GLN A 1 132 ? -7.740 -5.981 9.562 1.00 97.31 132 GLN A O 1
ATOM 1057 N N . LYS A 1 133 ? -6.826 -6.487 11.546 1.00 97.00 133 LYS A N 1
ATOM 1058 C CA . LYS A 1 133 ? -8.007 -6.117 12.325 1.00 97.00 133 LYS A CA 1
ATOM 1059 C C . LYS A 1 133 ? -7.760 -4.733 12.908 1.00 97.00 133 LYS A C 1
ATOM 1061 O O . LYS A 1 133 ? -6.745 -4.538 13.572 1.00 97.00 133 LYS A O 1
ATOM 1066 N N . MET A 1 134 ? -8.672 -3.795 12.671 1.00 97.38 134 MET A N 1
ATOM 1067 C CA . MET A 1 134 ? -8.632 -2.497 13.335 1.00 97.38 134 MET A CA 1
ATOM 1068 C C . MET A 1 134 ? -8.703 -2.724 14.853 1.00 97.38 134 MET A C 1
ATOM 1070 O O . MET A 1 134 ? -9.599 -3.452 15.300 1.00 97.38 134 MET A O 1
ATOM 1074 N N . PRO A 1 135 ? -7.790 -2.152 15.658 1.00 97.19 135 PRO A N 1
ATOM 1075 C CA . PRO A 1 135 ? -7.867 -2.268 17.108 1.00 97.19 135 PRO A CA 1
ATOM 1076 C C . PRO A 1 135 ? -9.232 -1.835 17.658 1.00 97.19 135 PRO A C 1
ATOM 1078 O O . PRO A 1 135 ? -9.941 -1.027 17.060 1.00 97.19 135 PRO A O 1
ATOM 1081 N N . THR A 1 136 ? -9.618 -2.400 18.801 1.00 95.56 136 THR A N 1
ATOM 1082 C CA . THR A 1 136 ? -10.873 -2.056 19.497 1.00 95.56 136 THR A CA 1
ATOM 1083 C C . THR A 1 136 ? -10.695 -0.949 20.532 1.00 95.56 136 THR A C 1
ATOM 1085 O O . THR A 1 136 ? -11.661 -0.555 21.176 1.00 95.56 136 THR A O 1
ATOM 1088 N N . THR A 1 137 ? -9.467 -0.469 20.711 1.00 94.12 137 THR A N 1
ATOM 1089 C CA . THR A 1 137 ? -9.087 0.568 21.671 1.00 94.12 137 THR A CA 1
ATOM 1090 C C . THR A 1 137 ? -8.323 1.669 20.951 1.00 94.12 137 THR A C 1
ATOM 1092 O O . THR A 1 137 ? -7.543 1.381 20.039 1.00 94.12 137 THR A O 1
ATOM 1095 N N . LEU A 1 138 ? -8.550 2.910 21.370 1.00 93.12 138 LEU A N 1
ATOM 1096 C CA . LEU A 1 138 ? -7.833 4.079 20.869 1.00 93.12 138 LEU A CA 1
ATOM 1097 C C . LEU A 1 138 ? -6.454 4.183 21.533 1.00 93.12 138 LEU A C 1
ATOM 1099 O O . LEU A 1 138 ? -6.260 3.706 22.653 1.00 93.12 138 LEU A O 1
ATOM 1103 N N . ASP A 1 139 ? -5.509 4.794 20.830 1.00 89.12 139 ASP A N 1
ATOM 1104 C CA . ASP A 1 139 ? -4.224 5.221 21.364 1.00 89.12 139 ASP A CA 1
ATOM 1105 C C . ASP A 1 139 ? -4.332 6.590 22.060 1.00 89.12 139 ASP A C 1
ATOM 1107 O O . ASP A 1 139 ? -5.414 7.168 22.196 1.00 89.12 139 ASP A O 1
ATOM 1111 N N . ASN A 1 140 ? -3.191 7.111 22.515 1.00 85.75 140 ASN A N 1
ATOM 1112 C CA . ASN A 1 140 ? -3.117 8.402 23.202 1.00 85.75 140 ASN A CA 1
ATOM 1113 C C . ASN A 1 140 ? -3.477 9.595 22.299 1.00 85.75 140 ASN A C 1
ATOM 1115 O O . ASN A 1 140 ? -3.833 10.649 22.820 1.00 85.75 140 ASN A O 1
ATOM 1119 N N . ASP A 1 141 ? -3.418 9.426 20.975 1.00 84.38 141 ASP A N 1
ATOM 1120 C CA . ASP A 1 141 ? -3.785 10.452 19.994 1.00 84.38 141 ASP A CA 1
ATOM 1121 C C . ASP A 1 141 ? -5.297 10.438 19.700 1.00 84.38 141 ASP A C 1
ATOM 1123 O O . ASP A 1 141 ? -5.786 11.233 18.897 1.00 84.38 141 ASP A O 1
ATOM 1127 N N . GLY A 1 142 ? -6.050 9.529 20.334 1.00 90.62 142 GLY A N 1
ATOM 1128 C CA . GLY A 1 142 ? -7.487 9.365 20.132 1.00 90.62 142 GLY A CA 1
ATOM 1129 C C . GLY A 1 142 ? -7.851 8.517 18.910 1.00 90.62 142 GLY A C 1
ATOM 1130 O O . GLY A 1 142 ? -9.003 8.549 18.476 1.00 90.62 142 GLY A O 1
ATOM 1131 N N . TYR A 1 143 ? -6.910 7.739 18.359 1.00 94.12 143 TYR A N 1
ATOM 1132 C CA . TYR A 1 143 ? -7.142 6.907 17.175 1.00 94.12 143 TYR A CA 1
ATOM 1133 C C . TYR A 1 143 ? -6.740 5.449 17.394 1.00 94.12 143 TYR A C 1
ATOM 1135 O O . TYR A 1 143 ? -5.795 5.129 18.098 1.00 94.12 143 TYR A O 1
ATOM 1143 N N . ALA A 1 144 ? -7.422 4.521 16.734 1.00 96.12 144 ALA A N 1
ATOM 1144 C CA . ALA A 1 144 ? -6.873 3.192 16.495 1.00 96.12 144 ALA A CA 1
ATOM 1145 C C . ALA A 1 144 ? -6.056 3.206 15.196 1.00 96.12 144 ALA A C 1
ATOM 1147 O O . ALA A 1 144 ? -6.416 3.893 14.241 1.00 96.12 144 ALA A O 1
ATOM 1148 N N . LYS A 1 145 ? -4.968 2.435 15.134 1.00 96.06 145 LYS A N 1
ATOM 1149 C CA . LYS A 1 145 ? -4.091 2.368 13.955 1.00 96.06 145 LYS A CA 1
ATOM 1150 C C . LYS A 1 145 ? -3.998 0.928 13.457 1.00 96.06 145 LYS A C 1
ATOM 1152 O O . LYS A 1 145 ? -3.477 0.058 14.152 1.00 96.06 145 LYS A O 1
ATOM 1157 N N . ALA A 1 146 ? -4.483 0.673 12.244 1.00 97.12 146 ALA A N 1
ATOM 1158 C CA . ALA A 1 146 ? -4.158 -0.545 11.507 1.00 97.12 146 ALA A CA 1
ATOM 1159 C C . ALA A 1 146 ? -2.913 -0.275 10.655 1.00 97.12 146 ALA A C 1
ATOM 1161 O O . ALA A 1 146 ? -2.955 0.551 9.744 1.00 97.12 146 ALA A O 1
ATOM 1162 N N . VAL A 1 147 ? -1.807 -0.951 10.973 1.00 96.00 147 VAL A N 1
ATOM 1163 C CA . VAL A 1 147 ? -0.510 -0.746 10.314 1.00 96.00 147 VAL A CA 1
ATOM 1164 C C . VAL A 1 147 ? -0.210 -1.921 9.392 1.00 96.00 147 VAL A C 1
ATOM 1166 O O . VAL A 1 147 ? -0.175 -3.077 9.818 1.00 96.00 147 VAL A O 1
ATOM 1169 N N . PHE A 1 148 ? 0.015 -1.619 8.120 1.00 97.62 148 PHE A N 1
ATOM 1170 C CA . PHE A 1 148 ? 0.441 -2.570 7.106 1.00 97.62 148 PHE A CA 1
ATOM 1171 C C . PHE A 1 148 ? 1.913 -2.358 6.771 1.00 97.62 148 PHE A C 1
ATOM 1173 O O . PHE A 1 148 ? 2.390 -1.226 6.691 1.00 97.62 148 PHE A O 1
ATOM 1180 N N . HIS A 1 149 ? 2.607 -3.469 6.543 1.00 96.31 149 HIS A N 1
ATOM 1181 C CA . HIS A 1 149 ? 4.007 -3.505 6.146 1.00 96.31 149 HIS A CA 1
ATOM 1182 C C . HIS A 1 149 ? 4.078 -3.881 4.672 1.00 96.31 149 HIS A C 1
ATOM 1184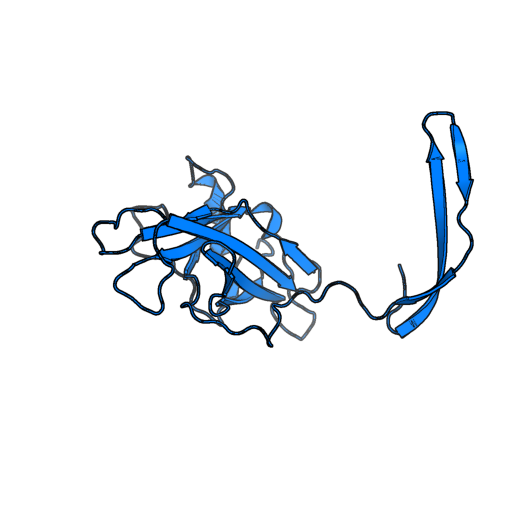 O O . HIS A 1 149 ? 3.510 -4.899 4.267 1.00 96.31 149 HIS A O 1
ATOM 1190 N N . ILE A 1 150 ? 4.739 -3.043 3.880 1.00 97.50 150 ILE A N 1
ATOM 1191 C CA . ILE A 1 150 ? 4.995 -3.306 2.469 1.00 97.50 150 ILE A CA 1
ATOM 1192 C C . ILE A 1 150 ? 6.469 -3.651 2.333 1.00 97.50 150 ILE A C 1
ATOM 1194 O O . ILE A 1 150 ? 7.334 -2.847 2.693 1.00 97.50 150 ILE A O 1
ATOM 1198 N N . ASP A 1 151 ? 6.739 -4.856 1.845 1.00 96.25 151 ASP A N 1
ATOM 1199 C CA . ASP A 1 151 ? 8.093 -5.390 1.806 1.00 96.25 151 ASP A CA 1
ATOM 1200 C C . ASP A 1 151 ? 8.968 -4.597 0.826 1.00 96.25 151 ASP A C 1
ATOM 1202 O O . ASP A 1 151 ? 8.542 -4.198 -0.258 1.00 96.25 151 ASP A O 1
ATOM 1206 N N . TYR A 1 152 ? 10.220 -4.366 1.199 1.00 97.00 152 TYR A N 1
ATOM 1207 C CA . TYR A 1 152 ? 11.194 -3.666 0.370 1.00 97.00 152 TYR A CA 1
ATOM 1208 C C . TYR A 1 152 ? 11.421 -4.388 -0.967 1.00 97.00 152 TYR A C 1
ATOM 1210 O O . TYR A 1 152 ? 11.471 -3.740 -2.012 1.00 97.00 152 TYR A O 1
ATOM 1218 N N . ASP A 1 153 ? 11.459 -5.723 -0.962 1.00 95.62 153 ASP A N 1
ATOM 1219 C CA . ASP A 1 153 ? 11.733 -6.532 -2.158 1.00 95.62 153 ASP A CA 1
ATOM 1220 C C . ASP A 1 153 ? 10.710 -6.325 -3.286 1.00 95.62 153 ASP A C 1
ATOM 1222 O O . ASP A 1 153 ? 11.047 -6.368 -4.476 1.00 95.62 153 ASP A O 1
ATOM 1226 N N . ILE A 1 154 ? 9.449 -6.052 -2.936 1.00 94.75 154 ILE A N 1
ATOM 1227 C CA . ILE A 1 154 ? 8.425 -5.760 -3.944 1.00 94.75 154 ILE A CA 1
ATOM 1228 C C . ILE A 1 154 ? 8.558 -4.330 -4.483 1.00 94.75 154 ILE A C 1
ATOM 1230 O O . ILE A 1 154 ? 8.262 -4.093 -5.658 1.00 94.75 154 ILE A O 1
ATOM 1234 N N . LEU A 1 155 ? 9.081 -3.405 -3.673 1.00 96.81 155 LEU A N 1
ATOM 1235 C CA . LEU A 1 155 ? 9.187 -1.978 -3.976 1.00 96.81 155 LEU A CA 1
ATOM 1236 C C . LEU A 1 155 ? 10.482 -1.578 -4.678 1.00 96.81 155 LEU A C 1
ATOM 1238 O O . LEU A 1 155 ? 10.468 -0.578 -5.379 1.00 96.81 155 LEU A O 1
ATOM 1242 N N . VAL A 1 156 ? 11.591 -2.299 -4.505 1.00 97.38 156 VAL A N 1
ATOM 1243 C CA . VAL A 1 156 ? 12.900 -1.927 -5.077 1.00 97.38 156 VAL A CA 1
ATOM 1244 C C . VAL A 1 156 ? 12.949 -2.101 -6.599 1.00 97.38 156 VAL A C 1
ATOM 1246 O O . VAL A 1 156 ? 12.271 -2.969 -7.149 1.00 97.38 156 VAL A O 1
ATOM 1249 N N . ASN A 1 157 ? 13.791 -1.330 -7.294 1.00 97.00 157 ASN A N 1
ATOM 1250 C CA . ASN A 1 157 ? 14.044 -1.466 -8.733 1.00 97.00 157 ASN A CA 1
ATOM 1251 C C . ASN A 1 157 ? 12.777 -1.266 -9.586 1.00 97.00 157 ASN A C 1
ATOM 1253 O O . ASN A 1 157 ? 12.548 -1.976 -10.567 1.00 97.00 157 ASN A O 1
ATOM 1257 N N . VAL A 1 158 ? 11.927 -0.318 -9.192 1.00 96.94 158 VAL A N 1
ATOM 1258 C CA . VAL A 1 158 ? 10.841 0.204 -10.026 1.00 96.94 158 VAL A CA 1
ATOM 1259 C C . VAL A 1 158 ? 11.423 1.325 -10.879 1.00 96.94 158 VAL A C 1
ATOM 1261 O O . VAL A 1 158 ? 11.901 2.324 -10.343 1.00 96.94 158 VAL A O 1
ATOM 1264 N N . LYS A 1 159 ? 11.433 1.121 -12.197 1.00 94.94 159 LYS A N 1
ATOM 1265 C CA . LYS A 1 159 ? 12.003 2.044 -13.181 1.00 94.94 159 LYS A CA 1
ATOM 1266 C C . LYS A 1 159 ? 10.964 3.032 -13.691 1.00 94.94 159 LYS A C 1
ATOM 1268 O O . LYS A 1 159 ? 9.800 2.673 -13.878 1.00 94.94 159 LYS A O 1
ATOM 1273 N N . ASP A 1 160 ? 11.444 4.230 -13.994 1.00 94.12 160 ASP A N 1
ATOM 1274 C CA . ASP A 1 160 ? 10.708 5.241 -14.744 1.00 94.12 160 ASP A CA 1
ATOM 1275 C C . ASP A 1 160 ? 10.403 4.759 -16.169 1.00 94.12 160 ASP A C 1
ATOM 1277 O O . ASP A 1 160 ? 11.164 3.996 -16.774 1.00 94.12 160 ASP A O 1
ATOM 1281 N N . TYR A 1 161 ? 9.308 5.263 -16.727 1.00 90.19 161 TYR A N 1
ATOM 1282 C CA . TYR A 1 161 ? 8.993 5.131 -18.139 1.00 90.19 161 TYR A CA 1
ATOM 1283 C C . TYR A 1 161 ? 9.931 5.988 -18.996 1.00 90.19 161 TYR A C 1
ATOM 1285 O O . TYR A 1 161 ? 10.110 7.181 -18.704 1.00 90.19 161 TYR A O 1
ATOM 1293 N N . PRO A 1 162 ? 10.432 5.464 -20.130 1.00 87.38 162 PRO A N 1
ATOM 1294 C CA . PRO A 1 162 ? 11.150 6.267 -21.107 1.00 87.38 162 PRO A CA 1
ATOM 1295 C C . PRO A 1 162 ? 10.298 7.465 -21.549 1.00 87.38 162 PRO A C 1
ATOM 1297 O O . PRO A 1 162 ? 9.245 7.310 -22.167 1.00 87.38 162 PRO A O 1
ATOM 1300 N N . ASN A 1 163 ? 10.756 8.678 -21.232 1.00 84.38 163 ASN A N 1
ATOM 1301 C CA . ASN A 1 163 ? 10.115 9.951 -21.591 1.00 84.38 163 ASN A CA 1
ATOM 1302 C C . ASN A 1 163 ? 8.726 10.229 -20.970 1.00 84.38 163 ASN A C 1
ATOM 1304 O O . ASN A 1 163 ? 8.074 11.180 -21.401 1.00 84.38 163 ASN A O 1
ATOM 1308 N N . ARG A 1 164 ? 8.251 9.450 -19.983 1.00 83.94 164 ARG A N 1
ATOM 1309 C CA . ARG A 1 164 ? 6.989 9.746 -19.256 1.00 83.94 164 ARG A CA 1
ATOM 1310 C C . ARG A 1 164 ? 7.171 9.997 -17.758 1.00 83.94 164 ARG A C 1
ATOM 1312 O O . ARG A 1 164 ? 6.226 10.439 -17.114 1.00 83.94 164 ARG A O 1
ATOM 1319 N N . GLY A 1 165 ? 8.376 9.780 -17.233 1.00 90.19 165 GLY A N 1
ATOM 1320 C CA . GLY A 1 165 ? 8.687 9.975 -15.818 1.00 90.19 165 GLY A CA 1
ATOM 1321 C C . GLY A 1 165 ? 8.403 8.730 -14.984 1.00 90.19 165 GLY A C 1
ATOM 1322 O O . GLY A 1 165 ? 8.368 7.614 -15.504 1.00 90.19 165 GLY A O 1
ATOM 1323 N N . SER A 1 166 ? 8.244 8.928 -13.680 1.00 95.56 166 SER A N 1
ATOM 1324 C CA . SER A 1 166 ? 8.108 7.846 -12.706 1.00 95.56 166 SER A CA 1
ATOM 1325 C C . SER A 1 166 ? 6.868 6.979 -12.912 1.00 95.56 166 SER A C 1
ATOM 1327 O O . SER A 1 166 ? 5.872 7.409 -13.493 1.00 95.56 166 SER A O 1
ATOM 1329 N N . GLY A 1 167 ? 6.944 5.735 -12.431 1.00 95.56 167 GLY A N 1
ATOM 1330 C CA . GLY A 1 167 ? 5.794 4.836 -12.401 1.00 95.56 167 GLY A CA 1
ATOM 1331 C C . GLY A 1 167 ? 4.708 5.346 -11.456 1.00 95.56 167 GLY A C 1
ATOM 1332 O O . GLY A 1 167 ? 4.942 6.238 -10.642 1.00 95.56 167 GLY A O 1
ATOM 1333 N N . ASN A 1 168 ? 3.527 4.752 -11.536 1.00 96.81 168 ASN A N 1
ATOM 1334 C CA . ASN A 1 168 ? 2.406 5.051 -10.658 1.00 96.81 168 ASN A CA 1
ATOM 1335 C C . ASN A 1 168 ? 2.328 4.037 -9.512 1.00 96.81 168 ASN A C 1
ATOM 1337 O O . ASN A 1 168 ? 2.638 2.853 -9.682 1.00 96.81 168 ASN A O 1
ATOM 1341 N N . ILE A 1 169 ? 1.881 4.499 -8.345 1.00 97.94 169 ILE A N 1
ATOM 1342 C CA . ILE A 1 169 ? 1.549 3.637 -7.212 1.00 97.94 169 ILE A CA 1
ATOM 1343 C C . ILE A 1 169 ? 0.259 4.100 -6.537 1.00 97.94 169 ILE A C 1
ATOM 1345 O O . ILE A 1 169 ? 0.050 5.290 -6.284 1.00 97.94 169 ILE A O 1
ATOM 1349 N N . TRP A 1 170 ? -0.590 3.133 -6.196 1.00 98.25 170 TRP A N 1
ATOM 1350 C CA . TRP A 1 170 ? -1.839 3.365 -5.482 1.00 98.25 170 TRP A CA 1
ATOM 1351 C C . TRP A 1 170 ? -1.969 2.440 -4.282 1.00 98.25 170 TRP A C 1
ATOM 1353 O O . TRP A 1 170 ? -1.637 1.256 -4.353 1.00 98.25 170 TRP A O 1
ATOM 1363 N N . PHE A 1 171 ? -2.535 2.975 -3.206 1.00 98.19 171 PHE A N 1
ATOM 1364 C CA . PHE A 1 171 ? -2.975 2.214 -2.046 1.00 98.19 171 PHE A CA 1
ATOM 1365 C C . PHE A 1 171 ? -4.491 2.342 -1.935 1.00 98.19 171 PHE A C 1
ATOM 1367 O O . PHE A 1 171 ? -5.029 3.429 -1.712 1.00 98.19 171 PHE A O 1
ATOM 1374 N N . ASP A 1 172 ? -5.170 1.217 -2.109 1.00 97.88 172 ASP A N 1
ATOM 1375 C CA . ASP A 1 172 ? -6.618 1.079 -1.996 1.00 97.88 172 ASP A CA 1
ATOM 1376 C C . ASP A 1 172 ? -6.920 0.105 -0.869 1.00 97.88 172 ASP A C 1
ATOM 1378 O O . ASP A 1 172 ? -6.205 -0.885 -0.691 1.00 97.88 172 ASP A O 1
ATOM 1382 N N . TYR A 1 173 ? -7.972 0.354 -0.102 1.00 98.19 173 TYR A N 1
ATOM 1383 C CA . TYR A 1 173 ? -8.326 -0.552 0.976 1.00 98.19 173 TYR A CA 1
ATOM 1384 C C . TYR A 1 173 ? -9.827 -0.741 1.101 1.00 98.19 173 TYR A C 1
ATOM 1386 O O . TYR A 1 173 ? -10.625 0.183 0.932 1.00 98.19 173 TYR A O 1
ATOM 1394 N N . GLU A 1 174 ? -10.184 -1.969 1.450 1.00 97.50 174 GLU A N 1
ATOM 1395 C CA . GLU A 1 174 ? -11.536 -2.370 1.800 1.00 97.50 174 GLU A CA 1
ATOM 1396 C C . GLU A 1 174 ? -11.652 -2.563 3.315 1.00 97.50 174 GLU A C 1
ATOM 1398 O O . GLU A 1 174 ? -10.705 -2.951 4.008 1.00 97.50 174 GLU A O 1
ATOM 1403 N N . VAL A 1 175 ? -12.850 -2.311 3.819 1.00 97.38 175 VAL A N 1
ATOM 1404 C CA . VAL A 1 175 ? -13.247 -2.506 5.205 1.00 97.38 175 VAL A CA 1
ATOM 1405 C C . VAL A 1 175 ? -14.451 -3.434 5.204 1.00 97.38 175 VAL A C 1
ATOM 1407 O O . VAL A 1 175 ? -15.513 -3.085 4.686 1.00 97.38 175 VAL A O 1
ATOM 1410 N N . SER A 1 176 ? -14.291 -4.618 5.788 1.00 95.62 176 SER A N 1
ATOM 1411 C CA . SER A 1 176 ? -15.399 -5.544 6.014 1.00 95.62 176 SER A CA 1
ATOM 1412 C C . SER A 1 176 ? -16.030 -5.263 7.376 1.00 95.62 176 SER A C 1
ATOM 1414 O O . SER A 1 176 ? -15.383 -5.421 8.419 1.00 95.62 176 SER A O 1
ATOM 1416 N N . ILE A 1 177 ? -17.303 -4.873 7.360 1.00 88.06 177 ILE A N 1
ATOM 1417 C CA . ILE A 1 177 ? -18.130 -4.657 8.549 1.00 88.06 177 ILE A CA 1
ATOM 1418 C C . ILE A 1 177 ? -19.314 -5.604 8.429 1.00 88.06 177 ILE A C 1
ATOM 1420 O O . ILE A 1 177 ? -20.157 -5.442 7.551 1.00 88.06 177 ILE A O 1
ATOM 1424 N N . GLU A 1 178 ? -19.350 -6.619 9.290 1.00 84.12 178 GLU A N 1
ATOM 1425 C CA . GLU A 1 178 ? -20.344 -7.695 9.230 1.00 84.12 178 GLU A CA 1
ATOM 1426 C C . GLU A 1 178 ? -20.381 -8.384 7.851 1.00 84.12 178 GLU A C 1
ATOM 1428 O O . GLU A 1 178 ? -19.542 -9.243 7.577 1.00 84.12 178 GLU A O 1
ATOM 1433 N N . LYS A 1 179 ? -21.341 -8.016 6.990 1.00 83.94 179 LYS A N 1
ATOM 1434 C CA . LYS A 1 179 ? -21.531 -8.542 5.625 1.00 83.94 179 LYS A CA 1
ATOM 1435 C C . LYS A 1 179 ? -21.392 -7.475 4.534 1.00 83.94 179 LYS A C 1
ATOM 1437 O O . LYS A 1 179 ? -21.575 -7.790 3.361 1.00 83.94 179 LYS A O 1
ATOM 1442 N N . GLU A 1 180 ? -21.082 -6.235 4.901 1.00 91.88 180 GLU A N 1
ATOM 1443 C CA . GLU A 1 180 ? -20.871 -5.140 3.959 1.00 91.88 180 GLU A CA 1
ATOM 1444 C C . GLU A 1 180 ? -19.379 -4.890 3.742 1.00 91.88 180 GLU A C 1
ATOM 1446 O O . GLU A 1 180 ? -18.575 -4.935 4.678 1.00 91.88 180 GLU A O 1
ATOM 1451 N N . ILE A 1 181 ? -19.022 -4.590 2.492 1.00 95.12 181 ILE A N 1
ATOM 1452 C CA . ILE A 1 181 ? -17.689 -4.125 2.117 1.00 95.12 181 ILE A CA 1
ATOM 1453 C C . ILE A 1 181 ? -17.798 -2.647 1.763 1.00 95.12 181 ILE A C 1
ATOM 1455 O O . ILE A 1 181 ? -18.564 -2.261 0.879 1.00 95.12 181 ILE A O 1
ATOM 1459 N N . LYS A 1 182 ? -17.021 -1.831 2.466 1.00 96.00 182 LYS A N 1
ATOM 1460 C CA . LYS A 1 182 ? -16.858 -0.396 2.216 1.00 96.00 182 LYS A CA 1
ATOM 1461 C C . LYS A 1 182 ? -15.402 -0.104 1.895 1.00 96.00 182 LYS A C 1
ATOM 1463 O O . LYS A 1 182 ? -14.543 -0.947 2.132 1.00 96.00 182 LYS A O 1
ATOM 1468 N N . TYR A 1 183 ? -15.121 1.078 1.364 1.00 97.62 183 TYR A N 1
ATOM 1469 C CA . TYR A 1 183 ? -13.794 1.405 0.848 1.00 97.62 183 TYR A CA 1
ATOM 1470 C C . TYR A 1 183 ? -13.296 2.741 1.370 1.00 97.62 183 TYR A C 1
ATOM 1472 O O . TYR A 1 183 ? -14.079 3.663 1.624 1.00 97.62 183 TYR A O 1
ATOM 1480 N N . GLY A 1 184 ? -11.979 2.840 1.496 1.00 97.62 184 GLY A N 1
ATOM 1481 C CA . GLY A 1 184 ? -11.299 4.108 1.689 1.00 97.62 184 GLY A CA 1
ATOM 1482 C C . GLY A 1 184 ? -11.051 4.854 0.395 1.00 97.62 184 GLY A C 1
ATOM 1483 O O . GLY A 1 184 ? -11.005 4.277 -0.691 1.00 97.62 184 GLY A O 1
ATOM 1484 N N . LYS A 1 185 ? -10.860 6.165 0.516 1.00 98.12 185 LYS A N 1
ATOM 1485 C CA . LYS A 1 185 ? -10.285 6.987 -0.547 1.00 98.12 185 LYS A CA 1
ATOM 1486 C C . LYS A 1 185 ? -8.907 6.431 -0.911 1.00 98.12 185 LYS A C 1
ATOM 1488 O O . LYS A 1 185 ? -8.143 6.014 -0.045 1.00 98.12 185 LYS A O 1
ATOM 1493 N N . ILE A 1 186 ? -8.595 6.442 -2.200 1.00 98.06 186 ILE A N 1
ATOM 1494 C CA . ILE A 1 186 ? -7.311 5.960 -2.707 1.00 98.06 186 ILE A CA 1
ATOM 1495 C C . ILE A 1 186 ? -6.222 6.942 -2.269 1.00 98.06 186 ILE A C 1
ATOM 1497 O O . ILE A 1 186 ? -6.383 8.153 -2.432 1.00 98.06 186 ILE A O 1
ATOM 1501 N N . TRP A 1 187 ? -5.104 6.433 -1.757 1.00 98.31 187 TRP A N 1
ATOM 1502 C CA . TRP A 1 187 ? -3.863 7.203 -1.755 1.00 98.31 187 TRP A CA 1
ATOM 1503 C C . TRP A 1 187 ? -3.159 6.961 -3.088 1.00 98.31 187 TRP A C 1
ATOM 1505 O O . TRP A 1 187 ? -2.980 5.812 -3.493 1.00 98.31 187 TRP A O 1
ATOM 1515 N N . THR A 1 188 ? -2.771 8.032 -3.773 1.00 97.88 188 THR A N 1
ATOM 1516 C CA . THR A 1 188 ? -2.123 7.986 -5.090 1.00 97.88 188 THR A CA 1
ATOM 1517 C C . THR A 1 188 ? -0.789 8.715 -5.050 1.00 97.88 188 THR A C 1
ATOM 1519 O O . THR A 1 188 ? -0.673 9.760 -4.408 1.00 97.88 188 THR A O 1
ATOM 1522 N N . GLY A 1 189 ? 0.200 8.201 -5.771 1.00 97.56 189 GLY A N 1
ATOM 1523 C CA . GLY A 1 189 ? 1.512 8.821 -5.910 1.00 97.56 189 GLY A CA 1
ATOM 1524 C C . GLY A 1 189 ? 2.299 8.229 -7.071 1.00 97.56 189 GLY A C 1
ATOM 1525 O O . GLY A 1 189 ? 1.781 7.432 -7.854 1.00 97.56 189 GLY A O 1
ATOM 1526 N N . TYR A 1 190 ? 3.564 8.621 -7.156 1.00 97.88 190 TYR A N 1
ATOM 1527 C CA . TYR A 1 190 ? 4.513 8.101 -8.133 1.00 97.88 190 TYR A CA 1
ATOM 1528 C C . TYR A 1 190 ? 5.557 7.222 -7.443 1.00 97.88 190 TYR A C 1
ATOM 1530 O O . TYR A 1 190 ? 5.729 7.293 -6.227 1.00 97.88 190 TYR A O 1
ATOM 1538 N N . ILE A 1 191 ? 6.272 6.393 -8.195 1.00 97.94 191 ILE A N 1
ATOM 1539 C CA . ILE A 1 191 ? 7.298 5.500 -7.657 1.00 97.94 191 ILE A CA 1
ATOM 1540 C C . ILE A 1 191 ? 8.491 5.382 -8.610 1.00 97.94 191 ILE A C 1
ATOM 1542 O O . ILE A 1 191 ? 8.335 5.138 -9.806 1.00 97.94 191 ILE A O 1
ATOM 1546 N N . SER A 1 192 ? 9.689 5.558 -8.051 1.00 97.31 192 SER A N 1
ATOM 1547 C CA . SER A 1 192 ? 10.975 5.388 -8.730 1.00 97.31 192 SER A CA 1
ATOM 1548 C C . SER A 1 192 ? 12.026 4.956 -7.716 1.00 97.31 192 SER A C 1
ATOM 1550 O O . SER A 1 192 ? 12.421 5.717 -6.838 1.00 97.31 192 SER A O 1
ATOM 1552 N N . THR A 1 193 ? 12.437 3.696 -7.768 1.00 97.75 193 THR A N 1
ATOM 1553 C CA . THR A 1 193 ? 13.188 3.058 -6.669 1.00 97.75 193 THR A CA 1
ATOM 1554 C C . THR A 1 193 ? 14.383 2.262 -7.172 1.00 97.75 193 THR A C 1
ATOM 1556 O O . THR A 1 193 ? 14.820 1.300 -6.532 1.00 97.75 193 THR A O 1
ATOM 1559 N N . VAL A 1 194 ? 14.901 2.626 -8.344 1.00 96.12 194 VAL A N 1
ATOM 1560 C CA . VAL A 1 194 ? 16.205 2.141 -8.798 1.00 96.12 194 VAL A CA 1
ATOM 1561 C C . VAL A 1 194 ? 17.254 2.654 -7.803 1.00 96.12 194 VAL A C 1
ATOM 1563 O O . VAL A 1 194 ? 17.290 3.862 -7.571 1.00 96.12 194 VAL A O 1
ATOM 1566 N N . PRO A 1 195 ? 18.054 1.770 -7.174 1.00 90.38 195 PRO A N 1
ATOM 1567 C CA . PRO A 1 195 ? 19.159 2.208 -6.330 1.00 90.38 195 PRO A CA 1
ATOM 1568 C C . PRO A 1 195 ? 20.126 3.077 -7.142 1.00 90.38 195 PRO A C 1
ATOM 1570 O O . PRO A 1 195 ? 20.413 2.744 -8.294 1.00 90.38 195 PRO A O 1
ATOM 1573 N N . GLU A 1 196 ? 20.593 4.171 -6.542 1.00 69.38 196 GLU A N 1
ATOM 1574 C CA . GLU A 1 196 ? 21.670 5.006 -7.097 1.00 69.38 196 GLU A CA 1
ATOM 1575 C C . GLU A 1 196 ? 23.014 4.267 -7.140 1.00 69.38 196 GLU A C 1
ATOM 1577 O O . GLU A 1 196 ? 23.302 3.491 -6.195 1.00 69.38 196 GLU A O 1
#